Protein AF-A0A8S1S3B1-F1 (afdb_monomer_lite)

Secondary structure (DSSP, 8-state):
--HHHHHHHHHTT-GGG----------EEEETTEEE---TTTHHHHHTS---HHHHHHHHHHHHHHHHH---SEEEEESHHHHHHHHHHHHHHHTT-S-HHHHTTSPPS--EEEEE-GGG-SHHHHS---BHHHHHHHHH--BTTEEEGGG---GGGTTTS-SEEES-SHHHHHHTTSBGGG--

Structure (mmCIF, N/CA/C/O backbone):
data_AF-A0A8S1S3B1-F1
#
_entry.id   AF-A0A8S1S3B1-F1
#
loop_
_atom_site.group_PDB
_atom_site.id
_atom_site.type_symbol
_atom_site.label_atom_id
_atom_site.label_alt_id
_atom_site.label_comp_id
_atom_site.label_asym_id
_atom_site.label_entity_id
_atom_site.label_seq_id
_atom_site.pdbx_PDB_ins_code
_atom_si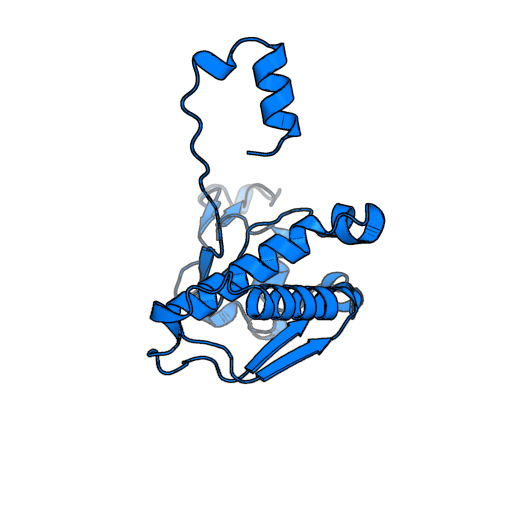te.Cartn_x
_atom_site.Cartn_y
_atom_site.Cartn_z
_atom_site.occupancy
_atom_site.B_iso_or_equiv
_atom_site.auth_seq_id
_atom_site.auth_comp_id
_atom_site.auth_asym_id
_atom_site.auth_atom_id
_atom_site.pdbx_PDB_model_num
ATOM 1 N N . MET A 1 1 ? -21.543 3.582 -0.805 1.00 68.69 1 MET A N 1
ATOM 2 C CA . MET A 1 1 ? -21.937 4.623 -1.771 1.00 68.69 1 MET A CA 1
ATOM 3 C C . MET A 1 1 ? -21.704 5.972 -1.117 1.00 68.69 1 MET A C 1
ATOM 5 O O . MET A 1 1 ? -22.119 6.144 0.022 1.00 68.69 1 MET A O 1
ATOM 9 N N . ASN A 1 2 ? -21.001 6.886 -1.788 1.00 77.12 2 ASN A N 1
ATOM 10 C CA . ASN A 1 2 ? -20.798 8.248 -1.288 1.00 77.12 2 ASN A CA 1
ATOM 11 C C . ASN A 1 2 ? -22.153 8.987 -1.250 1.00 77.12 2 ASN A C 1
ATOM 13 O O . ASN A 1 2 ? -22.957 8.810 -2.166 1.00 77.12 2 ASN A O 1
ATOM 17 N N . ILE A 1 3 ? -22.398 9.798 -0.216 1.00 84.81 3 ILE A N 1
ATOM 18 C CA . ILE A 1 3 ? -23.607 10.630 -0.063 1.00 84.81 3 ILE A CA 1
ATOM 19 C C . ILE A 1 3 ? -23.844 11.468 -1.324 1.00 84.81 3 ILE A C 1
ATOM 21 O O . ILE A 1 3 ? -24.953 11.498 -1.839 1.00 84.81 3 ILE A O 1
ATOM 25 N N . VAL A 1 4 ? -22.777 12.017 -1.911 1.00 88.62 4 VAL A N 1
ATOM 26 C CA . VAL A 1 4 ? -22.852 12.799 -3.154 1.00 88.62 4 VAL A CA 1
ATOM 27 C C . VAL A 1 4 ? -23.433 11.984 -4.315 1.00 88.62 4 VAL A C 1
ATOM 29 O O . VAL A 1 4 ? -24.237 12.493 -5.091 1.00 88.62 4 VAL A O 1
ATOM 32 N N . CYS A 1 5 ? -23.057 10.707 -4.437 1.00 88.56 5 CYS A N 1
ATOM 33 C CA . CYS A 1 5 ? -23.605 9.827 -5.472 1.00 88.56 5 CYS A CA 1
ATOM 34 C C . CYS A 1 5 ? -25.080 9.516 -5.217 1.00 88.56 5 CYS A C 1
ATOM 36 O O . CYS A 1 5 ? -25.857 9.465 -6.165 1.00 88.56 5 CYS A O 1
ATOM 38 N N . LYS A 1 6 ? -25.463 9.326 -3.948 1.00 90.00 6 LYS A N 1
ATOM 39 C CA . LYS A 1 6 ? -26.857 9.090 -3.569 1.00 90.00 6 LYS A CA 1
ATOM 40 C C . LYS A 1 6 ? -27.729 10.281 -3.961 1.00 90.00 6 LYS A C 1
ATOM 42 O O . LYS A 1 6 ? -28.696 10.099 -4.691 1.00 90.00 6 LYS A O 1
ATOM 47 N N . ASP A 1 7 ? -27.319 11.482 -3.563 1.00 93.06 7 ASP A N 1
ATOM 48 C CA . ASP A 1 7 ? -28.038 12.725 -3.851 1.00 93.06 7 ASP A CA 1
ATOM 49 C C . ASP A 1 7 ? -28.188 12.959 -5.360 1.00 93.06 7 ASP A C 1
ATOM 51 O O . ASP A 1 7 ? -29.203 13.475 -5.822 1.00 93.06 7 ASP A O 1
ATOM 55 N N . TYR A 1 8 ? -27.177 12.585 -6.150 1.00 94.62 8 TYR A N 1
ATOM 56 C CA . TYR A 1 8 ? -27.237 12.698 -7.605 1.00 94.62 8 TYR A CA 1
ATOM 57 C C . TYR A 1 8 ? -28.245 11.715 -8.221 1.00 94.62 8 TYR A C 1
ATOM 59 O O . TYR A 1 8 ? -29.064 12.112 -9.043 1.00 94.62 8 TYR A O 1
ATOM 67 N N . LEU A 1 9 ? -28.241 10.451 -7.786 1.00 94.06 9 LEU A N 1
ATOM 68 C CA . LEU A 1 9 ? -29.188 9.437 -8.267 1.00 94.06 9 LEU A CA 1
ATOM 69 C C . LEU A 1 9 ? -30.638 9.741 -7.864 1.00 94.06 9 LEU A C 1
ATOM 71 O O . LEU A 1 9 ? -31.561 9.414 -8.610 1.00 94.06 9 LEU A O 1
ATOM 75 N N . GLU A 1 10 ? -30.843 10.370 -6.703 1.00 94.31 10 GLU A N 1
ATOM 76 C CA . GLU A 1 10 ? -32.157 10.873 -6.282 1.00 94.31 10 GLU A CA 1
ATOM 77 C C . GLU A 1 10 ? -32.641 12.005 -7.192 1.00 94.31 10 GLU A C 1
ATOM 79 O O . GLU A 1 10 ? -33.794 11.988 -7.620 1.00 94.31 10 GLU A O 1
ATOM 84 N N . LYS A 1 11 ? -31.763 12.958 -7.541 1.00 95.38 11 LYS A N 1
ATOM 85 C CA . LYS A 1 11 ? -32.094 14.070 -8.453 1.00 95.38 11 LYS A CA 1
ATOM 86 C C . LYS A 1 11 ? -32.476 13.601 -9.854 1.00 95.38 11 LYS A C 1
ATOM 88 O O . LYS A 1 11 ? -33.380 14.176 -10.448 1.00 95.38 11 LYS A O 1
ATOM 93 N N . GLU A 1 12 ? -31.823 12.555 -10.350 1.00 95.56 12 GLU A N 1
ATOM 94 C CA . GLU A 1 12 ? -32.139 11.938 -11.645 1.00 95.56 12 GLU A CA 1
ATOM 95 C C . GLU A 1 12 ? -33.341 10.973 -11.575 1.00 95.56 12 GLU A C 1
ATOM 97 O O . GLU A 1 12 ? -33.690 10.351 -12.573 1.00 95.56 12 GLU A O 1
ATOM 102 N N . ALA A 1 13 ? -33.980 10.825 -10.405 1.00 94.12 13 ALA A N 1
ATOM 103 C CA . ALA A 1 13 ? -35.139 9.960 -10.158 1.00 94.12 13 ALA A CA 1
ATOM 104 C C . ALA A 1 13 ? -34.948 8.465 -10.500 1.00 94.12 13 ALA A C 1
ATOM 106 O O . ALA A 1 13 ? -35.918 7.716 -10.535 1.00 94.12 13 ALA A O 1
ATOM 107 N N . VAL A 1 14 ? -33.707 8.006 -10.687 1.00 95.69 14 VAL A N 1
ATOM 108 C CA . VAL A 1 14 ? -33.377 6.604 -11.010 1.00 95.69 14 VAL A CA 1
ATOM 109 C C . VAL A 1 14 ? -33.079 5.753 -9.777 1.00 95.69 14 VAL A C 1
ATOM 111 O O . VAL A 1 14 ? -32.957 4.537 -9.888 1.00 95.69 14 VAL A O 1
ATOM 114 N N . LEU A 1 15 ? -32.946 6.356 -8.587 1.00 90.75 15 LEU A N 1
ATOM 115 C CA . LEU A 1 15 ? -32.540 5.622 -7.382 1.00 90.75 15 LEU A CA 1
ATOM 116 C C . LEU A 1 15 ? -33.487 4.456 -7.041 1.00 90.75 15 LEU A C 1
ATOM 118 O O . LEU A 1 15 ? -33.019 3.412 -6.595 1.00 90.75 15 LEU A O 1
ATOM 122 N N . GLY A 1 16 ? -34.797 4.626 -7.255 1.00 91.12 16 GLY A N 1
ATOM 123 C CA . GLY A 1 16 ? -35.807 3.606 -6.945 1.00 91.12 16 GLY A CA 1
ATOM 124 C C . GLY A 1 16 ? -35.716 2.345 -7.809 1.00 91.12 16 GLY A C 1
ATOM 125 O O . GLY A 1 16 ? -36.152 1.282 -7.373 1.00 91.12 16 GLY A O 1
ATOM 126 N N . ASP A 1 17 ? -35.097 2.450 -8.987 1.00 93.31 17 ASP A N 1
ATOM 127 C CA . ASP A 1 17 ? -34.974 1.358 -9.957 1.00 93.31 17 ASP A CA 1
ATOM 128 C C . ASP A 1 17 ? -33.649 0.587 -9.819 1.00 93.31 17 ASP A C 1
ATOM 130 O O . ASP A 1 17 ? -33.404 -0.390 -10.531 1.00 93.31 17 ASP A O 1
ATOM 134 N N . LEU A 1 18 ? -32.767 1.018 -8.910 1.00 92.00 18 LEU A N 1
ATOM 135 C CA . LEU A 1 18 ? -31.420 0.476 -8.755 1.00 92.00 18 LEU A CA 1
ATOM 136 C C . LEU A 1 18 ? -31.289 -0.371 -7.486 1.00 92.00 18 LEU A C 1
ATOM 138 O O . LEU A 1 18 ? -31.551 0.079 -6.373 1.00 92.00 18 LEU A O 1
ATOM 142 N N . VAL A 1 19 ? -30.748 -1.583 -7.636 1.00 88.56 19 VAL A N 1
ATOM 143 C CA . VAL A 1 19 ? -30.245 -2.371 -6.503 1.00 88.56 19 VAL A CA 1
ATOM 144 C C . VAL A 1 19 ? -28.786 -1.999 -6.273 1.00 88.56 19 VAL A C 1
ATOM 146 O O . VAL A 1 19 ? -27.892 -2.440 -6.993 1.00 88.56 19 VAL A O 1
ATOM 149 N N . ILE A 1 20 ? -28.540 -1.161 -5.268 1.00 85.00 20 ILE A N 1
ATOM 150 C CA . ILE A 1 20 ? -27.195 -0.673 -4.957 1.00 85.00 20 ILE A CA 1
ATOM 151 C C . ILE A 1 20 ? -26.583 -1.532 -3.858 1.00 85.00 20 ILE A C 1
ATOM 153 O O . ILE A 1 20 ? -27.024 -1.520 -2.710 1.00 85.00 20 ILE A O 1
ATOM 157 N N . THR A 1 21 ? -25.509 -2.234 -4.202 1.00 85.38 21 THR A N 1
ATOM 158 C CA . THR A 1 21 ? -24.702 -3.007 -3.257 1.00 85.38 21 THR A CA 1
ATOM 159 C C . THR A 1 21 ? -23.334 -2.366 -3.084 1.00 85.38 21 THR A C 1
ATOM 161 O O . THR A 1 21 ? -22.658 -2.057 -4.066 1.00 85.38 21 THR A O 1
ATOM 164 N N . ASN A 1 22 ? -22.891 -2.200 -1.838 1.00 78.62 22 ASN A N 1
ATOM 165 C CA . ASN A 1 22 ? -21.526 -1.766 -1.561 1.00 78.62 22 ASN A CA 1
ATOM 166 C C . ASN A 1 22 ? -20.598 -2.976 -1.601 1.00 78.62 22 ASN A C 1
ATOM 168 O O . ASN A 1 22 ? -20.671 -3.844 -0.733 1.00 78.62 22 ASN A O 1
ATOM 172 N N . PHE A 1 23 ? -19.716 -3.014 -2.594 1.00 79.81 23 PHE A N 1
ATOM 173 C CA . PHE A 1 23 ? -18.605 -3.951 -2.608 1.00 79.81 23 PHE A CA 1
ATOM 174 C C . PHE A 1 23 ? -17.356 -3.238 -2.087 1.00 79.81 23 PHE A C 1
ATOM 176 O O . PHE A 1 2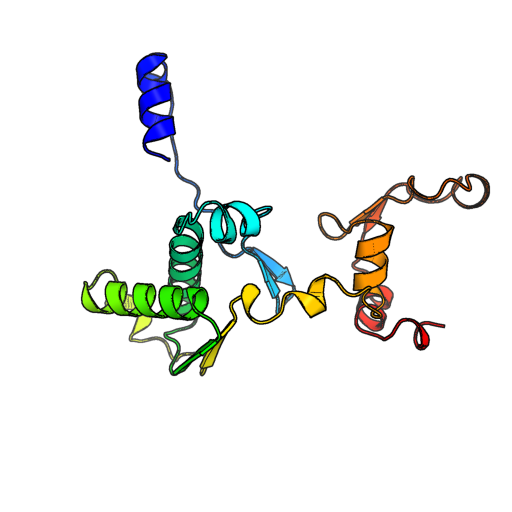3 ? -16.828 -2.337 -2.738 1.00 79.81 23 PHE A O 1
ATOM 183 N N . ASN A 1 24 ? -16.907 -3.614 -0.891 1.00 71.69 24 ASN A N 1
ATOM 184 C CA . ASN A 1 24 ? -15.717 -3.031 -0.281 1.00 71.69 24 ASN A CA 1
ATOM 185 C C . ASN A 1 24 ? -14.475 -3.756 -0.815 1.00 71.69 24 ASN A C 1
ATOM 187 O O . ASN A 1 24 ? -14.049 -4.748 -0.224 1.00 71.69 24 ASN A O 1
ATOM 191 N N . PHE A 1 25 ? -13.912 -3.269 -1.927 1.00 76.19 25 PHE A N 1
ATOM 192 C CA . PHE A 1 25 ? -12.565 -3.663 -2.349 1.00 76.19 25 PHE A CA 1
ATOM 193 C C . PHE A 1 25 ? -11.574 -3.247 -1.257 1.00 76.19 25 PHE A C 1
ATOM 195 O O . PHE A 1 25 ? -11.444 -2.065 -0.946 1.00 76.19 25 PHE A O 1
ATOM 202 N N . ASP A 1 26 ? -10.936 -4.239 -0.648 1.00 89.06 26 ASP A N 1
ATOM 203 C CA . ASP A 1 26 ? -9.921 -4.072 0.391 1.00 89.06 26 ASP A CA 1
ATOM 204 C C . ASP A 1 26 ? -8.573 -4.600 -0.125 1.00 89.06 26 ASP A C 1
ATOM 206 O O . ASP A 1 26 ? -8.389 -4.746 -1.331 1.00 89.06 26 ASP A O 1
ATOM 210 N N . LEU A 1 27 ? -7.634 -4.896 0.771 1.00 91.56 27 LEU A N 1
ATOM 211 C CA . LEU A 1 27 ? -6.325 -5.463 0.480 1.00 91.56 27 LEU A CA 1
ATOM 212 C C . LEU A 1 27 ? -6.411 -6.685 -0.447 1.00 91.56 27 LEU A C 1
ATOM 214 O O . LEU A 1 27 ? -6.923 -7.747 -0.090 1.00 91.56 27 LEU A O 1
ATOM 218 N N . ILE A 1 28 ? -5.840 -6.526 -1.636 1.00 90.56 28 ILE A N 1
ATOM 219 C CA . ILE A 1 28 ? -5.712 -7.543 -2.672 1.00 90.56 28 ILE A CA 1
ATOM 220 C C . ILE A 1 28 ? -4.327 -8.191 -2.543 1.00 90.56 28 ILE A C 1
ATOM 222 O O . ILE A 1 28 ? -3.320 -7.476 -2.569 1.00 90.56 28 ILE A O 1
ATOM 226 N N . PRO A 1 29 ? -4.227 -9.525 -2.431 1.00 89.69 29 PRO A N 1
ATOM 227 C CA . PRO A 1 29 ? -2.940 -10.206 -2.453 1.00 89.69 29 PRO A CA 1
ATOM 228 C C . PRO A 1 29 ? -2.363 -10.216 -3.873 1.00 89.69 29 PRO A C 1
ATOM 230 O O . PRO A 1 29 ? -2.883 -10.895 -4.757 1.00 89.69 29 PRO A O 1
ATOM 233 N N . ILE A 1 30 ? -1.277 -9.468 -4.087 1.00 85.94 30 ILE A N 1
ATOM 234 C CA . ILE A 1 30 ? -0.537 -9.453 -5.364 1.00 85.94 30 ILE A CA 1
ATOM 235 C C . ILE A 1 30 ? 0.595 -10.483 -5.348 1.00 85.94 30 ILE A C 1
ATOM 237 O O . ILE A 1 30 ? 0.893 -11.103 -6.369 1.00 85.94 30 ILE A O 1
ATOM 241 N N . ALA A 1 31 ? 1.210 -10.689 -4.184 1.00 84.94 31 ALA A N 1
ATOM 242 C CA . ALA A 1 31 ? 2.203 -11.730 -3.948 1.00 84.94 31 ALA A CA 1
ATOM 243 C C . ALA A 1 31 ? 2.006 -12.337 -2.551 1.00 84.94 31 ALA A C 1
ATOM 245 O O . ALA A 1 31 ? 1.163 -11.882 -1.779 1.00 84.94 31 ALA A O 1
ATOM 246 N N . ASN A 1 32 ? 2.795 -13.358 -2.213 1.00 86.00 32 ASN A N 1
ATOM 247 C CA . ASN A 1 32 ? 2.710 -14.041 -0.914 1.00 86.00 32 ASN A CA 1
ATOM 248 C C . ASN A 1 32 ? 2.973 -13.104 0.279 1.00 86.00 32 ASN A C 1
ATOM 250 O O . ASN A 1 32 ? 2.484 -13.347 1.377 1.00 86.00 32 ASN A O 1
ATOM 254 N N . ASP A 1 33 ? 3.756 -12.055 0.054 1.00 88.44 33 ASP A N 1
ATOM 255 C CA . ASP A 1 33 ? 4.236 -11.077 1.026 1.00 88.44 33 ASP A CA 1
ATOM 256 C C . ASP A 1 33 ? 3.819 -9.637 0.676 1.00 88.44 33 ASP A C 1
ATOM 258 O O . ASP A 1 33 ? 4.286 -8.688 1.305 1.00 88.44 33 ASP A O 1
ATOM 262 N N . LEU A 1 34 ? 2.923 -9.461 -0.305 1.00 89.88 34 LEU A N 1
ATOM 263 C CA . LEU A 1 34 ? 2.489 -8.149 -0.780 1.00 89.88 34 LEU A CA 1
ATOM 264 C C . LEU A 1 34 ? 0.968 -8.065 -0.897 1.00 89.88 34 LEU A C 1
ATOM 266 O O . LEU A 1 34 ? 0.345 -8.726 -1.733 1.00 89.88 34 LEU A O 1
ATOM 270 N N . LEU A 1 35 ? 0.397 -7.171 -0.095 1.00 92.25 35 LEU A N 1
ATOM 271 C CA . LEU A 1 35 ? -1.003 -6.772 -0.148 1.00 92.25 35 LEU A CA 1
ATOM 272 C C . LEU A 1 35 ? -1.113 -5.356 -0.711 1.00 92.25 35 LEU A C 1
ATOM 274 O O . LEU A 1 35 ? -0.306 -4.486 -0.380 1.00 92.25 35 LEU A O 1
ATOM 278 N N . TYR A 1 36 ? -2.128 -5.114 -1.533 1.00 90.44 36 TYR A N 1
ATOM 279 C CA . TYR A 1 36 ? -2.310 -3.843 -2.220 1.00 90.44 36 TYR A CA 1
ATOM 280 C C . TYR A 1 36 ? -3.751 -3.356 -2.158 1.00 90.44 36 TYR A C 1
ATOM 282 O O . TYR A 1 36 ? -4.680 -4.120 -2.383 1.00 90.44 36 TYR A O 1
ATOM 290 N N . LEU A 1 37 ? -3.935 -2.067 -1.876 1.00 91.44 37 LEU A N 1
ATOM 291 C CA . LEU A 1 37 ? -5.256 -1.449 -1.742 1.00 91.44 37 LEU A CA 1
ATOM 292 C C . LEU A 1 37 ? -5.768 -0.824 -3.057 1.00 91.44 37 LEU A C 1
ATOM 294 O O . LEU A 1 37 ? -6.879 -0.313 -3.090 1.00 91.44 37 LEU A O 1
ATOM 298 N N . GLU A 1 38 ? -4.959 -0.813 -4.127 1.00 87.00 38 GLU A N 1
ATOM 299 C CA . GLU A 1 38 ? -5.334 -0.272 -5.453 1.00 87.00 38 GLU A CA 1
ATOM 300 C C . GLU A 1 38 ? -5.856 1.181 -5.425 1.00 87.00 38 GLU A C 1
ATOM 302 O O . GLU A 1 38 ? -6.656 1.610 -6.254 1.00 87.00 38 GLU A O 1
ATOM 307 N N . MET A 1 39 ? -5.376 1.999 -4.482 1.00 87.25 39 MET A N 1
ATOM 308 C CA . MET A 1 39 ? -5.756 3.414 -4.375 1.00 87.25 39 MET A CA 1
ATOM 309 C C . MET A 1 39 ? -4.857 4.301 -5.237 1.00 87.25 39 MET A C 1
ATOM 311 O O . MET A 1 39 ? -4.070 5.112 -4.741 1.00 87.25 39 MET A O 1
ATOM 315 N N . ASN A 1 40 ? -4.975 4.133 -6.552 1.00 83.75 40 ASN A N 1
ATOM 316 C CA . ASN A 1 40 ? -4.250 4.940 -7.528 1.00 83.75 40 ASN A CA 1
ATOM 317 C C . ASN A 1 40 ? -4.572 6.437 -7.361 1.00 83.75 40 ASN A C 1
ATOM 319 O O . ASN A 1 40 ? -5.702 6.823 -7.068 1.00 83.75 40 ASN A O 1
ATOM 323 N N . ASN A 1 41 ? -3.569 7.296 -7.565 1.00 86.50 41 ASN A N 1
ATOM 324 C CA . ASN A 1 41 ? -3.675 8.761 -7.473 1.00 86.50 41 ASN A CA 1
ATOM 325 C C . ASN A 1 41 ? -4.028 9.334 -6.089 1.00 86.50 41 ASN A C 1
ATOM 327 O O . ASN A 1 41 ? -4.396 10.503 -5.997 1.00 86.50 41 ASN A O 1
ATOM 331 N N . CYS A 1 42 ? -3.866 8.577 -5.004 1.00 90.69 42 CYS A N 1
ATOM 332 C CA . CYS A 1 42 ? -4.229 9.038 -3.663 1.00 90.69 42 CYS A CA 1
ATOM 333 C C . CYS A 1 42 ? -3.314 10.119 -3.063 1.00 90.69 42 CYS A C 1
ATOM 335 O O . CYS A 1 42 ? -3.732 10.861 -2.174 1.00 90.69 42 CYS A O 1
ATOM 337 N N . LEU A 1 43 ? -2.078 10.248 -3.557 1.00 92.12 43 LEU A N 1
ATOM 338 C CA . LEU A 1 43 ? -1.100 11.189 -3.004 1.00 92.12 43 LEU A CA 1
ATOM 339 C C . LEU A 1 43 ? -1.532 12.648 -3.209 1.00 92.12 43 LEU A C 1
ATOM 341 O O . LEU A 1 43 ? -1.371 13.469 -2.311 1.00 92.12 43 LEU A O 1
ATOM 345 N N . ARG A 1 44 ? -2.103 12.991 -4.372 1.00 93.25 44 ARG A N 1
ATOM 346 C CA . ARG A 1 44 ? -2.523 14.371 -4.665 1.00 93.25 44 ARG A CA 1
ATOM 347 C C . ARG A 1 44 ? -3.695 14.818 -3.773 1.00 93.25 44 ARG A C 1
ATOM 349 O O . ARG A 1 44 ? -3.541 15.853 -3.123 1.00 93.25 44 ARG A O 1
ATOM 356 N N . PRO A 1 45 ? -4.820 14.082 -3.685 1.00 93.69 45 PRO A N 1
ATOM 357 C CA . PRO A 1 45 ? -5.896 14.400 -2.747 1.00 93.69 45 PRO A CA 1
ATOM 358 C C . PRO A 1 45 ? -5.414 14.472 -1.296 1.00 93.69 45 PRO A C 1
ATOM 360 O O . PRO A 1 45 ? -5.744 15.423 -0.598 1.00 93.69 45 PRO A O 1
ATOM 363 N N . LEU A 1 46 ? -4.555 13.545 -0.863 1.00 94.75 46 LEU A N 1
ATOM 364 C CA . LEU A 1 46 ? -4.061 13.522 0.514 1.00 94.75 46 LEU A CA 1
ATOM 365 C C . LEU A 1 46 ? -3.145 14.715 0.840 1.00 94.75 46 LEU A C 1
ATOM 367 O O . LEU A 1 46 ? -3.371 15.427 1.816 1.00 94.75 46 LEU A O 1
ATOM 371 N N . TYR A 1 47 ? -2.101 14.942 0.038 1.00 94.00 47 TYR A N 1
ATOM 372 C CA . TYR A 1 47 ? -1.055 15.920 0.360 1.00 94.00 47 TYR A CA 1
ATOM 373 C C . TYR A 1 47 ? -1.368 17.345 -0.093 1.00 94.00 47 TYR A C 1
ATOM 375 O O . TYR A 1 47 ? -0.860 18.288 0.512 1.00 94.00 47 TYR A O 1
ATOM 383 N N . ILE A 1 48 ? -2.162 17.507 -1.155 1.00 94.19 48 ILE A N 1
ATOM 384 C CA . ILE A 1 48 ? -2.523 18.819 -1.711 1.00 94.19 48 ILE A CA 1
ATOM 385 C C . ILE A 1 48 ? -3.969 19.160 -1.350 1.00 94.19 48 ILE A C 1
ATOM 387 O O . ILE A 1 48 ? -4.228 20.258 -0.868 1.00 94.19 48 ILE A O 1
ATOM 391 N N . GLY A 1 49 ? -4.895 18.220 -1.556 1.00 92.62 49 GLY A N 1
ATOM 392 C CA . GLY A 1 49 ? -6.320 18.407 -1.258 1.00 92.62 49 GLY A CA 1
ATOM 393 C C . GLY A 1 49 ? -6.675 18.323 0.230 1.00 92.62 49 GLY A C 1
ATOM 394 O O . GLY A 1 49 ? -7.758 18.749 0.611 1.00 92.62 49 GLY A O 1
ATOM 395 N N . GLN A 1 50 ? -5.766 17.807 1.069 1.00 89.81 50 GLN A N 1
ATOM 396 C CA . GLN A 1 50 ? -6.000 17.528 2.493 1.00 89.81 50 GLN A CA 1
ATOM 397 C C . GLN A 1 50 ? -7.184 16.579 2.743 1.00 89.81 50 GLN A C 1
ATOM 399 O O . GLN A 1 50 ? -7.812 16.598 3.801 1.00 89.81 50 GLN A O 1
ATOM 404 N N . GLU A 1 51 ? -7.474 15.714 1.773 1.00 91.38 51 GLU A N 1
ATOM 405 C CA . GLU A 1 51 ? -8.529 14.714 1.875 1.00 91.38 51 GLU A CA 1
ATOM 406 C C . GLU A 1 51 ? -8.041 13.517 2.701 1.00 91.38 51 GLU A C 1
ATOM 408 O O . GLU A 1 51 ? -7.200 12.727 2.269 1.00 91.38 51 GLU A O 1
ATOM 413 N N . MET A 1 52 ? -8.583 13.371 3.911 1.00 90.25 52 MET A N 1
ATOM 414 C CA . MET A 1 52 ? -8.155 12.344 4.872 1.00 90.25 52 MET A CA 1
ATOM 415 C C . MET A 1 52 ? -8.866 10.997 4.698 1.00 90.25 52 MET A C 1
ATOM 417 O O . MET A 1 52 ? -8.549 10.048 5.415 1.00 90.25 52 MET A O 1
ATOM 421 N N . THR A 1 53 ? -9.820 10.885 3.767 1.00 89.75 53 THR A N 1
ATOM 422 C CA . THR A 1 53 ? -10.638 9.676 3.569 1.00 89.75 53 THR A CA 1
ATOM 423 C C . THR A 1 53 ? -9.781 8.432 3.349 1.00 89.75 53 THR A C 1
ATOM 425 O O . THR A 1 53 ? -10.085 7.379 3.900 1.00 89.75 53 THR A O 1
ATOM 428 N N . ILE A 1 54 ? -8.651 8.554 2.643 1.00 91.75 54 ILE A N 1
ATOM 429 C CA . ILE A 1 54 ? -7.745 7.416 2.455 1.00 91.75 54 ILE A CA 1
ATOM 430 C C . ILE A 1 54 ? -7.163 6.884 3.768 1.00 91.75 54 ILE A C 1
ATOM 432 O O . ILE A 1 54 ? -6.982 5.679 3.916 1.00 91.75 54 ILE A O 1
ATOM 436 N N . LEU A 1 55 ? -6.900 7.746 4.749 1.00 94.62 55 LEU A N 1
ATOM 437 C CA . LEU A 1 55 ? -6.351 7.314 6.035 1.00 94.62 55 LEU A CA 1
ATOM 438 C C . LEU A 1 55 ? -7.366 6.468 6.807 1.00 94.62 55 LEU A C 1
ATOM 440 O O . LEU A 1 55 ? -6.981 5.512 7.477 1.00 94.62 55 LEU A O 1
ATOM 444 N N . GLN A 1 56 ? -8.658 6.781 6.664 1.00 92.00 56 GLN A N 1
ATOM 445 C CA . GLN A 1 56 ? -9.740 5.963 7.209 1.00 92.00 56 GLN A CA 1
ATOM 446 C C . GLN A 1 56 ? -9.804 4.601 6.511 1.00 92.00 56 GLN A C 1
ATOM 448 O O . GLN A 1 56 ? -9.836 3.581 7.195 1.00 92.00 56 GLN A O 1
ATOM 453 N N . THR A 1 57 ? -9.729 4.568 5.175 1.00 92.00 57 THR A N 1
ATOM 454 C CA . THR A 1 57 ? -9.706 3.311 4.406 1.00 92.00 57 THR A CA 1
ATOM 455 C C . THR A 1 57 ? -8.520 2.427 4.800 1.00 92.00 57 THR A C 1
ATOM 457 O O . THR A 1 57 ? -8.685 1.228 5.020 1.00 92.00 57 THR A O 1
ATOM 460 N N . VAL A 1 58 ? -7.328 3.010 4.963 1.00 95.00 58 VAL A N 1
ATOM 461 C CA . VAL A 1 58 ? -6.126 2.288 5.413 1.00 95.00 58 VAL A CA 1
ATOM 462 C C . VAL A 1 58 ? -6.311 1.734 6.829 1.00 95.00 58 VAL A C 1
ATOM 464 O O . VAL A 1 58 ? -6.005 0.567 7.068 1.00 95.00 58 VAL A O 1
ATOM 467 N N . ALA A 1 59 ? -6.848 2.527 7.761 1.00 94.44 59 ALA A N 1
ATOM 468 C CA . ALA A 1 59 ? -7.133 2.065 9.119 1.00 94.44 59 ALA A CA 1
ATOM 469 C C . ALA A 1 59 ? -8.147 0.904 9.134 1.00 94.44 59 ALA A C 1
ATOM 471 O O . ALA A 1 59 ? -7.954 -0.079 9.842 1.00 94.44 59 ALA A O 1
ATOM 472 N N . GLU A 1 60 ? -9.196 0.968 8.315 1.00 91.25 60 GLU A N 1
ATOM 473 C CA . GLU A 1 60 ? -10.182 -0.115 8.173 1.00 91.25 60 GLU A CA 1
ATOM 474 C C . GLU A 1 60 ? -9.582 -1.393 7.591 1.00 91.25 60 GLU A C 1
ATOM 476 O O . GLU A 1 60 ? -9.901 -2.492 8.047 1.00 91.25 60 GLU A O 1
ATOM 481 N N . SER A 1 61 ? -8.677 -1.247 6.625 1.00 93.69 61 SER A N 1
ATOM 482 C CA . SER A 1 61 ? -7.955 -2.366 6.017 1.00 93.69 61 SER A CA 1
ATOM 483 C C . SER A 1 61 ? -7.062 -3.069 7.047 1.00 93.69 61 SER A C 1
ATOM 485 O O . SER A 1 61 ? -7.063 -4.296 7.160 1.00 93.69 61 SER A O 1
ATOM 487 N N . ILE A 1 62 ? -6.345 -2.291 7.871 1.00 93.69 62 ILE A N 1
ATOM 488 C CA . ILE A 1 62 ? -5.540 -2.813 8.987 1.00 93.69 62 ILE A CA 1
ATOM 489 C C . ILE A 1 62 ? -6.433 -3.531 10.002 1.00 93.69 62 ILE A C 1
ATOM 491 O O . ILE A 1 62 ? -6.122 -4.645 10.414 1.00 93.69 62 ILE A O 1
ATOM 495 N N . GLN A 1 63 ? -7.567 -2.938 10.374 1.00 89.50 63 GLN A N 1
ATOM 496 C CA . GLN A 1 63 ? -8.504 -3.558 11.309 1.00 89.50 63 GLN A CA 1
ATOM 497 C C . GLN A 1 63 ? -8.994 -4.916 10.786 1.00 89.50 63 GLN A C 1
ATOM 499 O O . GLN A 1 63 ? -9.007 -5.894 11.530 1.00 89.50 63 GLN A O 1
ATOM 504 N N . LYS A 1 64 ? -9.340 -5.021 9.499 1.00 89.25 64 LYS A N 1
ATOM 505 C CA . LYS A 1 64 ? -9.744 -6.297 8.886 1.00 89.25 64 LYS A CA 1
ATOM 506 C C . LYS A 1 64 ? -8.614 -7.323 8.869 1.00 89.25 64 LYS A C 1
ATOM 508 O O . LYS A 1 64 ? -8.864 -8.494 9.150 1.00 89.25 64 LYS A O 1
ATOM 513 N N . MET A 1 65 ? -7.377 -6.896 8.618 1.00 89.88 65 MET A N 1
ATOM 514 C CA . MET A 1 65 ? -6.201 -7.760 8.765 1.00 89.88 65 MET A CA 1
ATOM 515 C C . MET A 1 65 ? -6.089 -8.324 10.185 1.00 89.88 65 MET A C 1
ATOM 517 O O . MET A 1 65 ? -5.857 -9.522 10.355 1.00 89.88 65 MET A O 1
ATOM 521 N N . GLU A 1 66 ? -6.319 -7.502 11.209 1.00 88.44 66 GLU A N 1
ATOM 522 C CA . GLU A 1 66 ? -6.331 -7.948 12.606 1.00 88.44 66 GLU A CA 1
ATOM 523 C C . GLU A 1 66 ? -7.480 -8.910 12.921 1.00 88.44 66 GLU A C 1
ATOM 525 O O . GLU A 1 66 ? -7.281 -9.860 13.679 1.00 88.44 66 GLU A O 1
ATOM 530 N N . LEU A 1 67 ? -8.662 -8.736 12.313 1.00 85.88 67 LEU A N 1
ATOM 531 C CA . LEU A 1 67 ? -9.773 -9.687 12.466 1.00 85.88 67 LEU A CA 1
ATOM 532 C C . LEU A 1 67 ? -9.382 -11.096 11.987 1.00 85.88 67 LEU A C 1
ATOM 534 O O . LEU A 1 67 ? -9.740 -12.110 12.598 1.00 85.88 67 LEU A O 1
ATOM 538 N N . VAL A 1 68 ? -8.634 -11.175 10.884 1.00 86.88 68 VAL A N 1
ATOM 539 C CA . VAL A 1 68 ? -8.220 -12.444 10.273 1.00 86.88 68 VAL A CA 1
ATOM 540 C C . VAL A 1 68 ? -7.030 -13.057 11.013 1.00 86.88 68 VAL A C 1
ATOM 542 O O . VAL A 1 68 ? -7.064 -14.247 11.341 1.00 86.88 68 VAL A O 1
ATOM 545 N N . HIS A 1 69 ? -6.002 -12.257 11.303 1.00 87.12 69 HIS A N 1
ATOM 546 C CA . HIS A 1 69 ? -4.689 -12.718 11.774 1.00 87.12 69 HIS A CA 1
ATOM 547 C C . HIS A 1 69 ? -4.432 -12.518 13.278 1.00 87.12 69 HIS A C 1
ATOM 549 O O . HIS A 1 69 ? -3.375 -12.922 13.769 1.00 87.12 69 HIS A O 1
ATOM 555 N N . GLY A 1 70 ? -5.394 -11.950 14.006 1.00 87.62 70 GLY A N 1
ATOM 556 C CA . GLY A 1 70 ? -5.257 -11.542 15.403 1.00 87.62 70 GLY A CA 1
ATOM 557 C C . GLY A 1 70 ? -4.699 -10.120 15.542 1.00 87.62 70 GLY A C 1
ATOM 558 O O . GLY A 1 70 ? -4.087 -9.581 14.620 1.00 87.62 70 GLY A O 1
ATOM 559 N N . LYS A 1 71 ? -4.922 -9.499 16.708 1.00 86.88 71 LYS A N 1
ATOM 560 C CA . LYS A 1 71 ? -4.523 -8.104 16.986 1.00 86.88 71 LYS A CA 1
ATOM 561 C C . LYS A 1 71 ? -3.006 -7.928 16.954 1.00 86.88 71 LYS A C 1
ATOM 563 O O . LYS A 1 71 ? -2.282 -8.750 17.517 1.00 86.88 71 LYS A O 1
ATOM 568 N N . VAL A 1 72 ? -2.527 -6.834 16.367 1.00 90.44 72 VAL A N 1
ATOM 569 C CA . VAL A 1 72 ? -1.107 -6.472 16.434 1.00 90.44 72 VAL A CA 1
ATOM 570 C C . VAL A 1 72 ? -0.736 -6.111 17.876 1.00 90.44 72 VAL A C 1
ATOM 572 O O . VAL A 1 72 ? -1.510 -5.468 18.588 1.00 90.44 72 VAL A O 1
ATOM 575 N N . GLN A 1 7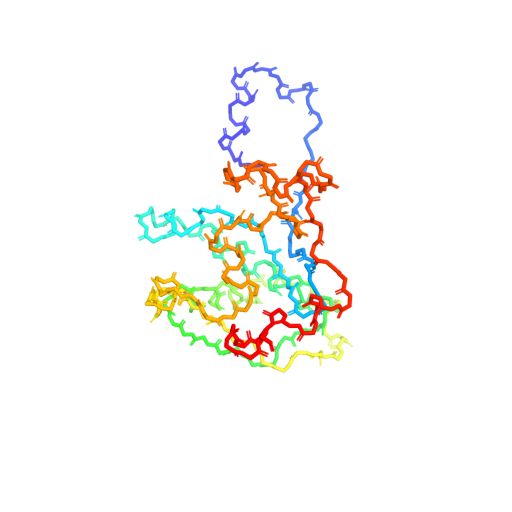3 ? 0.444 -6.540 18.326 1.00 89.69 73 GLN A N 1
ATOM 576 C CA . GLN A 1 73 ? 0.907 -6.304 19.698 1.00 89.69 73 GLN A CA 1
ATOM 577 C C . GLN A 1 73 ? 1.554 -4.921 19.848 1.00 89.69 73 GLN A C 1
ATOM 579 O O . GLN A 1 73 ? 1.350 -4.242 20.854 1.00 89.69 73 GLN A O 1
ATOM 584 N N . GLU A 1 74 ? 2.290 -4.480 18.828 1.00 93.38 74 GLU A N 1
ATOM 585 C CA . GLU A 1 74 ? 3.040 -3.228 18.830 1.00 93.38 74 GLU A CA 1
ATOM 586 C C . GLU A 1 74 ? 2.806 -2.412 17.551 1.00 93.38 74 GLU A C 1
ATOM 588 O O . GLU A 1 74 ? 2.936 -2.914 16.436 1.00 93.38 74 GLU A O 1
ATOM 593 N N . TYR A 1 75 ? 2.523 -1.116 17.703 1.00 95.31 75 TYR A N 1
ATOM 594 C CA . TYR A 1 75 ? 2.379 -0.191 16.578 1.00 95.31 75 TYR A CA 1
ATOM 595 C C . TYR A 1 75 ? 3.522 0.817 16.573 1.00 95.31 75 TYR A C 1
ATOM 597 O O . TYR A 1 75 ? 3.676 1.604 17.509 1.00 95.31 75 TYR A O 1
ATOM 605 N N . LEU A 1 76 ? 4.270 0.842 15.477 1.00 97.75 76 LEU A N 1
ATOM 606 C CA . LEU A 1 76 ? 5.313 1.818 15.200 1.00 97.75 76 LEU A CA 1
ATOM 607 C C . LEU A 1 76 ? 4.881 2.671 14.010 1.00 97.75 76 LEU A C 1
ATOM 609 O O . LEU A 1 76 ? 4.290 2.178 13.051 1.00 97.75 76 LEU A O 1
ATOM 613 N N . CYS A 1 77 ? 5.171 3.968 14.044 1.00 97.94 77 CYS A N 1
ATOM 614 C CA . CYS A 1 77 ? 4.856 4.835 12.916 1.00 97.94 77 CYS A CA 1
ATOM 615 C C . CYS A 1 77 ? 5.887 5.940 12.716 1.00 97.94 77 CYS A C 1
ATOM 617 O O . CYS A 1 77 ? 6.532 6.405 13.659 1.00 97.94 77 CYS A O 1
ATOM 619 N N . LYS A 1 78 ? 6.028 6.378 11.462 1.00 98.31 78 LYS A N 1
ATOM 620 C CA . LYS A 1 78 ? 6.846 7.536 11.101 1.00 98.31 78 LYS A CA 1
ATOM 621 C C . LYS A 1 78 ? 6.111 8.422 10.104 1.00 98.31 78 LYS A C 1
ATOM 623 O O . LYS A 1 78 ? 5.723 7.959 9.031 1.00 98.31 78 LYS A O 1
ATOM 628 N N . GLY A 1 79 ? 5.934 9.689 10.478 1.00 97.88 79 GLY A N 1
ATOM 629 C CA . GLY A 1 79 ? 5.215 10.705 9.707 1.00 97.88 79 GLY A CA 1
ATOM 630 C C . GLY A 1 79 ? 3.883 11.117 10.332 1.00 97.88 79 GLY A C 1
ATOM 631 O O . GLY A 1 79 ? 3.391 10.491 11.269 1.00 97.88 79 GLY A O 1
ATOM 632 N N . ASN A 1 80 ? 3.316 12.216 9.835 1.00 96.19 80 ASN A N 1
ATOM 633 C CA . ASN A 1 80 ? 2.103 12.785 10.418 1.00 96.19 80 ASN A CA 1
ATOM 634 C C . ASN A 1 80 ? 0.890 11.925 10.063 1.00 96.19 80 ASN A C 1
ATOM 636 O O . ASN A 1 80 ? 0.106 11.586 10.945 1.00 96.19 80 ASN A O 1
ATOM 640 N N . TYR A 1 81 ? 0.757 11.519 8.796 1.00 96.69 81 TYR A N 1
ATOM 641 C CA . TYR A 1 81 ? -0.403 10.743 8.357 1.00 96.69 81 TYR A CA 1
ATOM 642 C C . TYR A 1 81 ? -0.392 9.307 8.869 1.00 96.69 81 TYR A C 1
ATOM 644 O O . TYR A 1 81 ? -1.448 8.767 9.183 1.00 96.69 81 TYR A O 1
ATOM 652 N N . SER A 1 82 ? 0.784 8.705 9.041 1.00 97.38 82 SER A N 1
ATOM 653 C CA . SER A 1 82 ? 0.888 7.398 9.692 1.00 97.38 82 SER A CA 1
ATOM 654 C C . SER A 1 82 ? 0.472 7.465 11.162 1.00 97.38 82 SER A C 1
ATOM 656 O O . SER A 1 82 ? -0.248 6.583 11.622 1.00 97.38 82 SER A O 1
ATOM 658 N N . LYS A 1 83 ? 0.825 8.540 11.882 1.00 97.38 83 LYS A N 1
ATOM 659 C CA . LYS A 1 83 ? 0.317 8.777 13.239 1.00 97.38 83 LYS A CA 1
ATOM 660 C C . LYS A 1 83 ? -1.211 8.906 13.257 1.00 97.38 83 LYS A C 1
ATOM 662 O O . LYS A 1 83 ? -1.847 8.249 14.074 1.00 97.38 83 LYS A O 1
ATOM 667 N N . TYR A 1 84 ? -1.797 9.663 12.323 1.00 96.81 84 TYR A N 1
ATOM 668 C CA . TYR A 1 84 ? -3.257 9.766 12.193 1.00 96.81 84 TYR A CA 1
ATOM 669 C C . TYR A 1 84 ? -3.931 8.401 11.993 1.00 96.81 84 TYR A C 1
ATOM 671 O O . TYR A 1 84 ? -4.935 8.130 12.641 1.00 96.81 84 TYR A O 1
ATOM 679 N N . VAL A 1 85 ? -3.373 7.520 11.154 1.00 97.38 85 VAL A N 1
ATOM 680 C CA . VAL A 1 85 ? -3.894 6.150 10.973 1.00 97.38 85 VAL A CA 1
ATOM 681 C C . VAL A 1 85 ? -3.913 5.380 12.298 1.00 97.38 85 VAL A C 1
ATOM 683 O O . VAL A 1 85 ? -4.920 4.758 12.635 1.00 97.38 85 VAL A O 1
ATOM 686 N N . ILE A 1 86 ? -2.834 5.453 13.084 1.00 96.44 86 ILE A N 1
ATOM 687 C CA . ILE A 1 86 ? -2.769 4.807 14.404 1.00 96.44 86 ILE A CA 1
ATOM 688 C C . ILE A 1 86 ? -3.789 5.409 15.380 1.00 96.44 86 ILE A C 1
ATOM 690 O O . ILE A 1 86 ? -4.404 4.675 16.156 1.00 96.44 86 ILE A O 1
ATOM 694 N N . ASP A 1 87 ? -3.991 6.724 15.350 1.00 95.62 87 ASP A N 1
ATOM 695 C CA . ASP A 1 87 ? -4.963 7.397 16.213 1.00 95.62 87 ASP A CA 1
ATOM 696 C C . ASP A 1 87 ? -6.408 6.990 15.858 1.00 95.62 87 ASP A C 1
ATOM 698 O O . ASP A 1 87 ? -7.195 6.718 16.766 1.00 95.62 87 ASP A O 1
ATOM 702 N N . ILE A 1 88 ? -6.730 6.818 14.567 1.00 94.81 88 ILE A N 1
ATOM 703 C CA . ILE A 1 88 ? -8.024 6.272 14.111 1.00 94.81 88 ILE A CA 1
ATOM 704 C C . ILE A 1 88 ? -8.237 4.853 14.659 1.00 94.81 88 ILE A C 1
ATOM 706 O O . ILE A 1 88 ? -9.296 4.560 15.213 1.00 94.81 88 ILE A O 1
ATOM 710 N N . LEU A 1 89 ? -7.231 3.976 14.558 1.00 92.12 89 LEU A N 1
ATOM 711 C CA . LEU A 1 89 ? -7.311 2.604 15.084 1.00 92.12 89 LEU A CA 1
ATOM 712 C C . LEU A 1 89 ? -7.562 2.585 16.601 1.00 92.12 89 LEU A C 1
ATOM 714 O O . LEU A 1 89 ? -8.400 1.828 17.095 1.00 92.12 89 LEU A O 1
ATOM 718 N N . LYS A 1 90 ? -6.871 3.451 17.352 1.00 90.50 90 LYS A N 1
ATOM 719 C CA . LYS A 1 90 ? -7.066 3.592 18.803 1.00 90.50 90 LYS A CA 1
ATOM 720 C C . LYS A 1 90 ? -8.453 4.120 19.152 1.00 90.50 90 LYS A C 1
ATOM 722 O O . LYS A 1 90 ? -9.050 3.638 20.111 1.00 90.50 90 LYS A O 1
ATOM 727 N N . GLN A 1 91 ? -8.963 5.086 18.394 1.00 91.00 91 GLN A N 1
ATOM 728 C CA . GLN A 1 91 ? -10.296 5.638 18.611 1.00 91.00 91 GLN A CA 1
ATOM 729 C C . GLN A 1 91 ? -11.377 4.577 18.376 1.00 91.00 91 GLN A C 1
ATOM 731 O O . GLN A 1 91 ? -12.223 4.378 19.246 1.00 91.00 91 GLN A O 1
ATOM 736 N N . LYS A 1 92 ? -11.303 3.835 17.264 1.00 83.38 92 LYS A N 1
ATOM 737 C CA . LYS A 1 92 ? -12.236 2.733 16.973 1.00 83.38 92 LYS A CA 1
ATOM 738 C C . LYS A 1 92 ? -12.212 1.656 18.060 1.00 83.38 92 LYS A C 1
ATOM 740 O O . LYS A 1 92 ? -13.254 1.126 18.435 1.00 83.38 92 LYS A O 1
ATOM 745 N N . LYS A 1 93 ? -11.033 1.394 18.640 1.00 78.38 93 LYS A N 1
ATOM 746 C CA . LYS A 1 93 ? -10.887 0.518 19.812 1.00 78.38 93 LYS A CA 1
ATOM 747 C C . LYS A 1 93 ? -11.631 1.033 21.043 1.00 78.38 93 LYS A C 1
ATOM 749 O O . LYS A 1 93 ? -12.262 0.247 21.733 1.00 78.38 93 LYS A O 1
ATOM 754 N N . GLN A 1 94 ? -11.559 2.329 21.329 1.00 80.38 94 GLN A N 1
ATOM 755 C CA . GLN A 1 94 ? -12.235 2.923 22.489 1.00 80.38 94 GLN A CA 1
ATOM 756 C C . GLN A 1 94 ? -13.757 2.977 22.327 1.00 80.38 94 GLN A C 1
ATOM 758 O O . GLN A 1 94 ? -14.477 2.913 23.317 1.00 80.38 94 GLN A O 1
ATOM 763 N N . GLN A 1 95 ? -14.241 3.097 21.092 1.00 79.12 95 GLN A N 1
ATOM 764 C CA . GLN A 1 95 ? -15.668 3.198 20.783 1.00 79.12 95 GLN A CA 1
ATOM 765 C C . GLN A 1 95 ? -16.398 1.847 20.799 1.00 79.12 95 GLN A C 1
ATOM 767 O O . GLN A 1 95 ? -17.609 1.820 20.609 1.00 79.12 95 GLN A O 1
ATOM 772 N N . GLY A 1 96 ? -15.695 0.730 21.025 1.00 66.94 96 GLY A N 1
ATOM 773 C CA . GLY A 1 96 ? -16.308 -0.601 21.012 1.00 66.94 96 GLY A CA 1
ATOM 774 C C . GLY A 1 96 ? -16.795 -1.039 19.625 1.00 66.94 96 GLY A C 1
ATOM 775 O O . GLY A 1 96 ? -17.50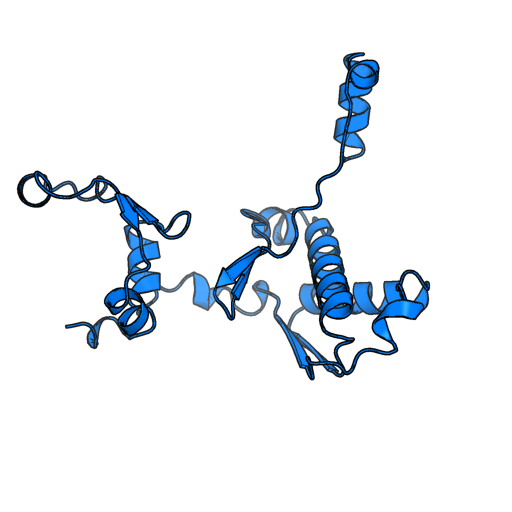8 -2.026 19.516 1.00 66.94 96 GLY A O 1
ATOM 776 N N . GLU A 1 97 ? -16.388 -0.349 18.551 1.00 61.22 97 GLU A N 1
ATOM 777 C CA . GLU A 1 97 ? -16.661 -0.747 17.156 1.00 61.22 97 GLU A CA 1
ATOM 778 C C . GLU A 1 97 ? -15.801 -1.940 16.705 1.00 61.22 97 GLU A C 1
ATOM 780 O O . GLU A 1 97 ? -15.833 -2.372 15.549 1.00 61.22 97 GLU A O 1
ATOM 785 N N . LEU A 1 98 ? -14.976 -2.467 17.606 1.00 59.00 98 LEU A N 1
ATOM 786 C CA . LEU A 1 98 ? -14.261 -3.702 17.373 1.00 59.00 98 LEU A CA 1
ATOM 787 C C . LEU A 1 98 ? -15.231 -4.870 17.532 1.00 59.00 98 LEU A C 1
ATOM 789 O O . LEU A 1 98 ? -15.977 -4.951 18.500 1.00 59.00 98 LEU A O 1
ATOM 793 N N . ILE A 1 99 ? -15.137 -5.833 16.620 1.00 58.09 99 ILE A N 1
ATOM 794 C CA . ILE A 1 99 ? -15.663 -7.182 16.829 1.00 58.09 99 ILE A CA 1
ATOM 795 C C . ILE A 1 99 ? -14.785 -7.817 17.925 1.00 58.09 99 ILE A C 1
ATOM 797 O O . ILE A 1 99 ? -13.845 -8.558 17.643 1.00 58.09 99 ILE A O 1
ATOM 801 N N . GLU A 1 100 ? -14.967 -7.415 19.185 1.00 55.44 100 GLU A N 1
ATOM 802 C CA . GLU A 1 100 ? -14.116 -7.852 20.301 1.00 55.44 100 GLU A CA 1
ATOM 803 C C . GLU A 1 100 ? -14.284 -9.347 20.597 1.00 55.44 100 GLU A C 1
ATOM 805 O O . GLU A 1 100 ? -13.330 -9.995 21.040 1.00 55.44 100 GLU A O 1
ATOM 810 N N . ASP A 1 101 ? -15.438 -9.906 20.234 1.00 52.59 101 ASP A N 1
ATOM 811 C CA . ASP A 1 101 ? -15.811 -11.285 20.539 1.00 52.59 101 ASP A CA 1
ATOM 812 C C . ASP A 1 101 ? -15.134 -12.328 19.626 1.00 52.59 101 ASP A C 1
ATOM 814 O O . ASP A 1 101 ? -14.942 -13.465 20.047 1.00 52.59 101 ASP A O 1
ATOM 818 N N . GLU A 1 102 ? -14.677 -11.964 18.417 1.00 55.00 102 GLU A N 1
ATOM 819 C CA . GLU A 1 102 ? -14.041 -12.925 17.488 1.00 55.00 102 GLU A CA 1
ATOM 820 C C . GLU A 1 102 ? -12.505 -12.865 17.459 1.00 55.00 102 GLU A C 1
ATOM 822 O O . GLU A 1 102 ? -11.841 -13.851 17.125 1.00 55.00 102 GLU A O 1
ATOM 827 N N . VAL A 1 103 ? -11.908 -11.717 17.796 1.00 58.25 103 VAL A N 1
ATOM 828 C CA . VAL A 1 103 ? -10.450 -11.515 17.666 1.00 58.25 103 VAL A CA 1
ATOM 829 C C . VAL A 1 103 ? -9.699 -11.821 18.956 1.00 58.25 103 VAL A C 1
ATOM 831 O O . VAL A 1 103 ? -8.537 -12.221 18.909 1.00 58.25 103 VAL A O 1
ATOM 834 N N . SER A 1 104 ? -10.346 -11.649 20.111 1.00 57.00 104 SER A N 1
ATOM 835 C CA . SER A 1 104 ? -9.731 -11.834 21.433 1.00 57.00 104 SER A CA 1
ATOM 836 C C . SER A 1 104 ? -9.237 -13.266 21.687 1.00 57.00 104 SER A C 1
ATOM 838 O O . SER A 1 104 ? -8.282 -13.449 22.439 1.00 57.00 104 SER A O 1
ATOM 840 N N . PHE A 1 105 ? -9.811 -14.263 21.007 1.00 56.91 105 PHE A N 1
ATOM 841 C CA . PHE A 1 105 ? -9.428 -15.675 21.130 1.00 56.91 105 PHE A CA 1
ATOM 842 C C . PHE A 1 105 ? -8.375 -16.142 20.113 1.00 56.91 105 PHE A C 1
ATOM 844 O O . PHE A 1 105 ? -7.862 -17.257 20.230 1.00 56.91 105 PHE A O 1
ATOM 851 N N . LYS A 1 106 ? -8.026 -15.324 19.110 1.00 68.75 106 LYS A N 1
ATOM 852 C CA . LYS A 1 106 ? -7.017 -15.697 18.111 1.00 68.75 106 LYS A CA 1
ATOM 853 C C . LYS A 1 106 ? -5.620 -15.345 18.606 1.00 68.75 106 LYS A C 1
ATOM 855 O O . LYS A 1 106 ? -5.325 -14.191 18.911 1.00 68.75 106 LYS A O 1
ATOM 860 N N . VAL A 1 107 ? -4.725 -16.333 18.601 1.00 79.12 107 VAL A N 1
ATOM 861 C CA . VAL A 1 107 ? -3.288 -16.089 18.779 1.00 79.12 107 VAL A CA 1
ATOM 862 C C . VAL A 1 107 ? -2.813 -15.198 17.636 1.00 79.12 107 VAL A C 1
ATOM 864 O O . VAL A 1 107 ? -2.920 -15.571 16.466 1.00 79.12 107 VAL A O 1
ATOM 867 N N . SER A 1 108 ? -2.308 -14.015 17.981 1.00 82.75 108 SER A N 1
ATOM 868 C CA . SER A 1 108 ? -1.829 -13.061 16.988 1.00 82.75 108 SER A CA 1
ATOM 869 C C . SER A 1 108 ? -0.622 -13.605 16.233 1.00 82.75 108 SER A C 1
ATOM 871 O O . SER A 1 108 ? 0.377 -13.999 16.835 1.00 82.75 108 SER A O 1
ATOM 873 N N . LYS A 1 109 ? -0.710 -13.588 14.900 1.00 87.31 109 LYS A N 1
ATOM 874 C CA . LYS A 1 109 ? 0.408 -13.904 13.999 1.00 87.31 109 LYS A CA 1
ATOM 875 C C . LYS A 1 109 ? 1.290 -12.685 13.705 1.00 87.31 109 LYS A C 1
ATOM 877 O O . LYS A 1 109 ? 2.326 -12.836 13.066 1.00 87.31 109 LYS A O 1
ATOM 882 N N . MET A 1 110 ? 0.882 -11.490 14.139 1.00 88.94 110 MET A N 1
ATOM 883 C CA . MET A 1 110 ? 1.539 -10.219 13.830 1.00 88.94 110 MET A CA 1
ATOM 884 C C . MET A 1 110 ? 2.036 -9.565 15.120 1.00 88.94 110 MET A C 1
ATOM 886 O O . MET A 1 110 ? 1.245 -9.110 15.944 1.00 88.94 110 MET A O 1
ATOM 890 N N . HIS A 1 111 ? 3.355 -9.497 15.298 1.00 92.44 111 HIS A N 1
ATOM 891 C CA . HIS A 1 111 ? 3.934 -8.846 16.474 1.00 92.44 111 HIS A CA 1
ATOM 892 C C . HIS A 1 111 ? 3.904 -7.318 16.335 1.00 92.44 111 HIS A C 1
ATOM 894 O O . HIS A 1 111 ? 3.264 -6.642 17.137 1.00 92.44 111 HIS A O 1
ATOM 900 N N . THR A 1 112 ? 4.522 -6.781 15.280 1.00 94.94 112 THR A N 1
ATOM 901 C CA . THR A 1 112 ? 4.689 -5.333 15.087 1.00 94.94 112 THR A CA 1
ATOM 902 C C . THR A 1 112 ? 4.105 -4.880 13.751 1.00 94.94 112 THR A C 1
ATOM 904 O O . THR A 1 112 ? 4.372 -5.492 12.717 1.00 94.94 112 THR A O 1
ATOM 907 N N . LEU A 1 113 ? 3.366 -3.768 13.758 1.00 95.75 113 LEU A N 1
ATOM 908 C CA . LEU A 1 113 ? 2.946 -3.038 12.563 1.00 95.75 113 LEU A CA 1
ATOM 909 C C . LEU A 1 113 ? 3.730 -1.731 12.460 1.00 95.75 113 LEU A C 1
ATOM 911 O O . LEU A 1 113 ? 3.599 -0.859 13.318 1.00 95.75 113 LEU A O 1
ATOM 915 N N . LEU A 1 114 ? 4.512 -1.581 11.390 1.00 97.62 114 LEU A N 1
ATOM 916 C CA . LEU A 1 114 ? 5.215 -0.344 11.062 1.00 97.62 114 LEU A CA 1
ATOM 917 C C . LEU A 1 114 ? 4.467 0.416 9.961 1.00 97.62 114 LEU A C 1
ATOM 919 O O . LEU A 1 114 ? 4.386 -0.049 8.827 1.00 97.62 114 LEU A O 1
ATOM 923 N N . VAL A 1 115 ? 3.965 1.608 10.280 1.00 97.94 115 VAL A N 1
ATOM 924 C CA . VAL A 1 115 ? 3.258 2.479 9.329 1.00 97.94 115 VAL A CA 1
ATOM 925 C C . VAL A 1 115 ? 4.156 3.646 8.923 1.00 97.94 115 VAL A C 1
ATOM 927 O O . VAL A 1 115 ? 4.534 4.481 9.750 1.00 97.94 115 VAL A O 1
ATOM 930 N N . ILE A 1 116 ? 4.484 3.740 7.636 1.00 97.88 116 ILE A N 1
ATOM 931 C CA . ILE A 1 116 ? 5.361 4.786 7.096 1.00 97.88 116 ILE A CA 1
ATOM 932 C C . ILE A 1 116 ? 4.555 5.697 6.172 1.00 97.88 116 ILE A C 1
ATOM 934 O O . ILE A 1 116 ? 3.957 5.250 5.200 1.00 97.88 116 ILE A O 1
ATOM 938 N N . ASP A 1 117 ? 4.558 6.991 6.473 1.00 96.56 117 ASP A N 1
ATOM 939 C CA . ASP A 1 117 ? 4.009 8.026 5.597 1.00 96.56 117 ASP A CA 1
ATOM 940 C C . ASP A 1 117 ? 4.986 8.290 4.445 1.00 96.56 117 ASP A C 1
ATOM 942 O O . ASP A 1 117 ? 6.152 8.619 4.685 1.00 96.56 117 ASP A O 1
ATOM 946 N N . ARG A 1 118 ? 4.523 8.194 3.191 1.00 94.50 118 ARG A N 1
ATOM 947 C CA . ARG A 1 118 ? 5.383 8.389 2.012 1.00 94.50 118 ARG A CA 1
ATOM 948 C C . ARG A 1 118 ? 6.087 9.749 2.019 1.00 94.50 118 ARG A C 1
ATOM 950 O O . ARG A 1 118 ? 7.223 9.828 1.556 1.00 94.50 118 ARG A O 1
ATOM 957 N N . LYS A 1 119 ? 5.474 10.786 2.605 1.00 94.12 119 LYS A N 1
ATOM 958 C CA . LYS A 1 119 ? 6.044 12.141 2.714 1.00 94.12 119 LYS A CA 1
ATOM 959 C C . LYS A 1 119 ? 7.337 12.210 3.525 1.00 94.12 119 LYS A C 1
ATOM 961 O O . LYS A 1 119 ? 8.085 13.172 3.378 1.00 94.12 119 LYS A O 1
ATOM 966 N N . VAL A 1 120 ? 7.620 11.208 4.356 1.00 97.31 120 VAL A N 1
ATOM 967 C CA . VAL A 1 120 ? 8.890 11.113 5.094 1.00 97.31 120 VAL A CA 1
ATOM 968 C C . VAL A 1 120 ? 10.081 10.994 4.141 1.00 97.31 120 VAL A C 1
ATOM 970 O O . VAL A 1 120 ? 11.174 11.431 4.485 1.00 97.31 120 VAL A O 1
ATOM 973 N N . ASP A 1 121 ? 9.870 10.445 2.945 1.00 97.12 121 ASP A N 1
ATOM 974 C CA . ASP A 1 121 ? 10.911 10.288 1.939 1.00 97.12 121 ASP A CA 1
ATOM 975 C C . ASP A 1 121 ? 10.287 10.287 0.535 1.00 97.12 121 ASP A C 1
ATOM 977 O O . ASP A 1 121 ? 9.854 9.260 0.029 1.00 97.12 121 ASP A O 1
ATOM 981 N N . PHE A 1 122 ? 10.214 11.445 -0.115 1.00 95.50 122 PHE A N 1
ATOM 982 C CA . PHE A 1 122 ? 9.856 11.501 -1.537 1.00 95.50 122 PHE A CA 1
ATOM 983 C C . PHE A 1 122 ? 11.056 11.316 -2.465 1.00 95.50 122 PHE A C 1
ATOM 985 O O . PHE A 1 122 ? 10.860 11.184 -3.667 1.00 95.50 122 PHE A O 1
ATOM 992 N N . ILE A 1 123 ? 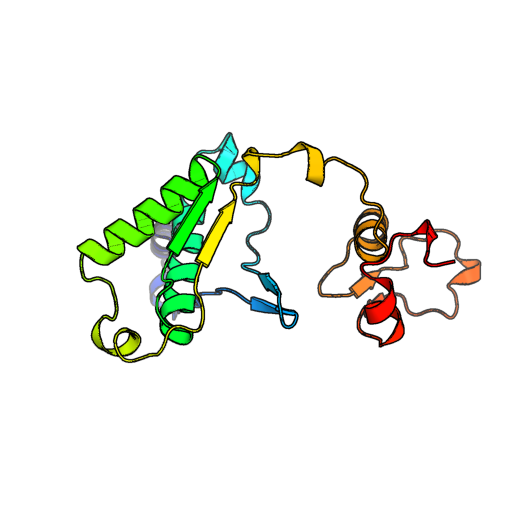12.278 11.275 -1.930 1.00 97.56 123 ILE A N 1
ATOM 993 C CA . ILE A 1 123 ? 13.483 11.165 -2.749 1.00 97.56 123 ILE A CA 1
ATOM 994 C C . ILE A 1 123 ? 13.538 9.772 -3.373 1.00 97.56 123 ILE A C 1
ATOM 996 O O . ILE A 1 123 ? 13.672 9.670 -4.585 1.00 97.56 123 ILE A O 1
ATOM 1000 N N . THR A 1 124 ? 13.343 8.710 -2.586 1.00 96.00 124 THR A N 1
ATOM 1001 C CA . THR A 1 124 ? 13.393 7.324 -3.085 1.00 96.00 124 THR A CA 1
ATOM 1002 C C . THR A 1 124 ? 12.524 7.065 -4.326 1.00 96.00 124 THR A C 1
ATOM 1004 O O . THR A 1 124 ? 13.073 6.558 -5.300 1.00 96.00 124 THR A O 1
ATOM 1007 N N . PRO A 1 125 ? 11.216 7.409 -4.369 1.00 93.62 125 PRO A N 1
ATOM 1008 C CA . PRO A 1 125 ? 10.402 7.186 -5.569 1.00 93.62 125 PRO A CA 1
ATOM 1009 C C . PRO A 1 125 ? 10.725 8.129 -6.743 1.00 93.62 125 PRO A C 1
ATOM 1011 O O . PRO A 1 125 ? 10.215 7.910 -7.835 1.00 93.62 125 PRO A O 1
ATOM 1014 N N . MET A 1 126 ? 11.516 9.187 -6.534 1.00 94.25 126 MET A N 1
ATOM 1015 C CA . MET A 1 126 ? 11.968 10.094 -7.600 1.00 94.25 126 MET A CA 1
ATOM 1016 C C . MET A 1 126 ? 13.300 9.664 -8.227 1.00 94.25 126 MET A C 1
ATOM 1018 O O . MET A 1 126 ? 13.695 10.216 -9.252 1.00 94.25 126 MET A O 1
ATOM 1022 N N . LEU A 1 127 ? 14.013 8.720 -7.612 1.00 96.00 127 LEU A N 1
ATOM 1023 C CA . LEU A 1 127 ? 15.232 8.150 -8.174 1.00 96.00 127 LEU A CA 1
ATOM 1024 C C . LEU A 1 127 ? 14.878 7.057 -9.183 1.00 96.00 127 LEU A C 1
ATOM 1026 O O . LEU A 1 127 ? 13.979 6.260 -8.934 1.00 96.00 127 LEU A O 1
ATOM 1030 N N . THR A 1 128 ? 15.649 6.968 -10.266 1.00 95.12 128 THR A N 1
ATOM 1031 C CA . THR A 1 128 ? 15.640 5.806 -11.165 1.00 95.12 128 THR A CA 1
ATOM 1032 C C . THR A 1 128 ? 16.062 4.562 -10.370 1.00 95.12 128 THR A C 1
ATOM 1034 O O . THR A 1 128 ? 17.202 4.513 -9.884 1.00 95.12 128 THR A O 1
ATOM 1037 N N . PRO A 1 129 ? 15.178 3.569 -10.168 1.00 95.50 129 PRO A N 1
ATOM 1038 C CA . PRO A 1 129 ? 15.527 2.329 -9.491 1.00 95.50 129 PRO A CA 1
ATOM 1039 C C . PRO A 1 129 ? 16.567 1.512 -10.273 1.00 95.50 129 PRO A C 1
ATOM 1041 O O . PRO A 1 129 ? 16.721 1.645 -11.479 1.00 95.50 129 PRO A O 1
ATOM 1044 N N . PHE A 1 130 ? 17.280 0.616 -9.584 1.00 95.19 130 PHE A N 1
ATOM 1045 C CA . PHE A 1 130 ? 18.317 -0.235 -10.195 1.00 95.19 130 PHE A CA 1
ATOM 1046 C C . PHE A 1 130 ? 18.055 -1.739 -10.053 1.00 95.19 130 PHE A C 1
ATOM 1048 O O . PHE A 1 130 ? 18.958 -2.542 -10.303 1.00 95.19 130 PHE A O 1
ATOM 1055 N N . THR A 1 131 ? 16.852 -2.139 -9.639 1.00 96.12 131 THR A N 1
ATOM 1056 C CA . THR A 1 131 ? 16.429 -3.546 -9.663 1.00 96.12 131 THR A CA 1
ATOM 1057 C C . THR A 1 131 ? 15.777 -3.888 -10.998 1.00 96.12 131 THR A C 1
ATOM 1059 O O . THR A 1 131 ? 15.234 -3.011 -11.671 1.00 96.12 131 THR A O 1
ATOM 1062 N N . TYR A 1 132 ? 15.844 -5.160 -11.395 1.00 95.31 132 TYR A N 1
ATOM 1063 C CA . TYR A 1 132 ? 15.335 -5.614 -12.691 1.00 95.31 132 TYR A CA 1
ATOM 1064 C C . TYR A 1 132 ? 13.849 -5.280 -12.899 1.00 95.31 132 TYR A C 1
ATOM 1066 O O . TYR A 1 132 ? 13.496 -4.659 -13.897 1.00 95.31 132 TYR A O 1
ATOM 1074 N N . GLU A 1 133 ? 12.983 -5.634 -11.946 1.00 94.56 133 GLU A N 1
ATOM 1075 C CA . GLU A 1 133 ? 11.536 -5.380 -12.041 1.00 94.56 133 GLU A CA 1
ATOM 1076 C C . GLU A 1 133 ? 11.199 -3.893 -12.045 1.00 94.56 133 GLU A C 1
ATOM 1078 O O . GLU A 1 133 ? 10.388 -3.452 -12.852 1.00 94.56 133 GLU A O 1
ATOM 1083 N N . ALA A 1 134 ? 11.859 -3.105 -11.200 1.00 94.38 134 ALA A N 1
ATOM 1084 C CA . ALA A 1 134 ? 11.571 -1.683 -11.104 1.00 94.38 134 ALA A CA 1
ATOM 1085 C C . ALA A 1 134 ? 12.023 -0.914 -12.358 1.00 94.38 134 ALA A C 1
ATOM 1087 O O . ALA A 1 134 ? 11.326 -0.008 -12.801 1.00 94.38 134 ALA A O 1
ATOM 1088 N N . LEU A 1 135 ? 13.138 -1.309 -12.984 1.00 94.56 135 LEU A N 1
ATOM 1089 C CA . LEU A 1 135 ? 13.534 -0.764 -14.287 1.00 94.56 135 LEU A CA 1
ATOM 1090 C C . LEU A 1 135 ? 12.596 -1.208 -15.413 1.00 94.56 135 LEU A C 1
ATOM 1092 O O . LEU A 1 135 ? 12.316 -0.425 -16.320 1.00 94.56 135 LEU A O 1
ATOM 1096 N N . ILE A 1 136 ? 12.100 -2.450 -15.373 1.00 93.50 136 ILE A N 1
ATOM 1097 C CA . ILE A 1 136 ? 11.050 -2.883 -16.302 1.00 93.50 136 ILE A CA 1
ATOM 1098 C C . ILE A 1 136 ? 9.806 -2.012 -16.132 1.00 93.50 136 ILE A C 1
ATOM 1100 O O . ILE A 1 136 ? 9.240 -1.587 -17.135 1.00 93.50 136 ILE A O 1
ATOM 1104 N N . ASP A 1 137 ? 9.395 -1.722 -14.900 1.00 94.00 137 ASP A N 1
ATOM 1105 C CA . ASP A 1 137 ? 8.246 -0.860 -14.626 1.00 94.00 137 ASP A CA 1
ATOM 1106 C C . ASP A 1 137 ? 8.456 0.573 -15.133 1.00 94.00 137 ASP A C 1
ATOM 1108 O O . ASP A 1 137 ? 7.582 1.135 -15.791 1.00 94.00 137 ASP A O 1
ATOM 1112 N N . GLU A 1 138 ? 9.648 1.137 -14.946 1.00 92.88 138 GLU A N 1
ATOM 1113 C CA . GLU A 1 138 ? 9.973 2.484 -15.425 1.00 92.88 138 GLU A CA 1
ATOM 1114 C C . GLU A 1 138 ? 9.944 2.595 -16.960 1.00 92.88 138 GLU A C 1
ATOM 1116 O O . GLU A 1 138 ? 9.489 3.601 -17.504 1.00 92.88 138 GLU A O 1
ATOM 1121 N N . VAL A 1 139 ? 10.384 1.553 -17.678 1.00 91.25 139 VAL A N 1
ATOM 1122 C CA . VAL A 1 139 ? 10.453 1.559 -19.152 1.00 91.25 139 VAL A CA 1
ATOM 1123 C C . VAL A 1 139 ? 9.146 1.105 -19.809 1.00 91.25 139 VAL A C 1
ATOM 1125 O O . VAL A 1 139 ? 8.748 1.655 -20.838 1.00 91.25 139 VAL A O 1
ATOM 1128 N N . PHE A 1 140 ? 8.488 0.085 -19.256 1.00 91.75 140 PHE A N 1
ATOM 1129 C CA . PHE A 1 140 ? 7.347 -0.595 -19.881 1.00 91.75 140 PHE A CA 1
ATOM 1130 C C . PHE A 1 140 ? 6.018 -0.397 -19.153 1.00 91.75 140 PHE A C 1
ATOM 1132 O O . PHE A 1 140 ? 4.982 -0.710 -19.741 1.00 91.75 140 PHE A O 1
ATOM 1139 N N . SER A 1 141 ? 6.036 0.114 -17.918 1.00 91.56 141 SER A N 1
ATOM 1140 C CA . SER A 1 141 ? 4.885 0.222 -17.013 1.00 91.56 141 SER A CA 1
ATOM 1141 C C . SER A 1 141 ? 4.169 -1.113 -16.817 1.00 91.56 141 SER A C 1
ATOM 1143 O O . SER A 1 141 ? 3.276 -1.487 -17.584 1.00 91.56 141 SER A O 1
ATOM 1145 N N . ILE A 1 142 ? 4.540 -1.833 -15.763 1.00 91.88 142 ILE A N 1
ATOM 1146 C CA . ILE A 1 142 ? 3.919 -3.102 -15.401 1.00 91.88 142 ILE A CA 1
ATOM 1147 C C . ILE A 1 142 ? 2.462 -2.837 -15.028 1.00 91.88 142 ILE A C 1
ATOM 1149 O O . ILE A 1 142 ? 2.139 -2.064 -14.129 1.00 91.88 142 ILE A O 1
ATOM 1153 N N . LYS A 1 143 ? 1.552 -3.521 -15.719 1.00 87.94 143 LYS A N 1
ATOM 1154 C CA . LYS A 1 143 ? 0.117 -3.475 -15.434 1.00 87.94 143 LYS A CA 1
ATOM 1155 C C . LYS A 1 143 ? -0.397 -4.886 -15.274 1.00 87.94 143 LYS A C 1
ATOM 1157 O O . LYS A 1 143 ? -0.226 -5.712 -16.168 1.00 87.94 143 LYS A O 1
ATOM 1162 N N . ASN A 1 144 ? -1.003 -5.171 -14.121 1.00 83.38 144 ASN A N 1
ATOM 1163 C CA . ASN A 1 144 ? -1.588 -6.481 -13.821 1.00 83.38 144 ASN A CA 1
ATOM 1164 C C . ASN A 1 144 ? -0.589 -7.626 -14.083 1.00 83.38 144 ASN A C 1
ATOM 1166 O O . ASN A 1 144 ? -0.901 -8.617 -14.747 1.00 83.38 144 ASN A O 1
ATOM 1170 N N . ASN A 1 145 ? 0.644 -7.444 -13.600 1.00 86.50 145 ASN A N 1
ATOM 1171 C CA . ASN A 1 145 ? 1.751 -8.383 -13.768 1.00 86.50 145 ASN A CA 1
ATOM 1172 C C . ASN A 1 145 ? 2.098 -8.707 -15.239 1.00 86.50 145 ASN A C 1
ATOM 1174 O O . ASN A 1 145 ? 2.485 -9.829 -15.575 1.00 86.50 145 ASN A O 1
ATOM 1178 N N . SER A 1 146 ? 1.894 -7.744 -16.139 1.00 90.75 146 SER A N 1
ATOM 1179 C CA . SER A 1 146 ? 2.162 -7.870 -17.572 1.00 90.75 146 SER A CA 1
ATOM 1180 C C . SER A 1 146 ? 2.773 -6.589 -18.142 1.00 90.75 146 SER A C 1
ATOM 1182 O O . SER A 1 146 ? 2.535 -5.499 -17.624 1.00 90.75 146 SER A O 1
ATOM 1184 N N . ILE A 1 147 ? 3.528 -6.717 -19.235 1.00 92.88 147 ILE A N 1
ATOM 1185 C CA . ILE A 1 147 ? 4.132 -5.594 -19.969 1.00 92.88 147 ILE A CA 1
ATOM 1186 C C . ILE A 1 147 ? 3.711 -5.594 -21.433 1.00 92.88 147 ILE A C 1
ATOM 1188 O O . ILE A 1 147 ? 3.526 -6.657 -22.031 1.00 92.88 147 ILE A O 1
ATOM 1192 N N . ASN A 1 148 ? 3.586 -4.401 -22.018 1.00 89.62 148 ASN A N 1
ATOM 1193 C CA . ASN A 1 148 ? 3.328 -4.226 -23.445 1.00 89.62 148 ASN A CA 1
ATOM 1194 C C . ASN A 1 148 ? 4.640 -3.931 -24.193 1.00 89.62 148 ASN A C 1
ATOM 1196 O O . ASN A 1 148 ? 5.305 -2.930 -23.935 1.00 89.62 148 ASN A O 1
ATOM 1200 N N . LEU A 1 149 ? 4.993 -4.797 -25.143 1.00 85.81 149 LEU A N 1
ATOM 1201 C CA . LEU A 1 149 ? 6.206 -4.684 -25.952 1.00 85.81 149 LEU A CA 1
ATOM 1202 C C . LEU A 1 149 ? 6.057 -3.789 -27.187 1.00 85.81 149 LEU A C 1
ATOM 1204 O O . LEU A 1 149 ? 7.065 -3.452 -27.804 1.00 85.81 149 LEU A O 1
ATOM 1208 N N . GLU A 1 150 ? 4.844 -3.361 -27.546 1.00 81.62 150 GLU A N 1
ATOM 1209 C CA . GLU A 1 150 ? 4.607 -2.468 -28.693 1.00 81.62 150 GLU A CA 1
ATOM 1210 C C . GLU A 1 150 ? 5.295 -1.098 -28.542 1.00 81.62 150 GLU A C 1
ATOM 1212 O O . GLU A 1 150 ? 5.495 -0.388 -29.526 1.00 81.62 150 GLU A O 1
ATOM 1217 N N . ILE A 1 151 ? 5.716 -0.743 -27.323 1.00 78.12 151 ILE A N 1
ATOM 1218 C CA . ILE A 1 151 ? 6.509 0.458 -27.015 1.00 78.12 151 ILE A CA 1
ATOM 1219 C C . ILE A 1 151 ? 7.883 0.418 -27.716 1.00 78.12 151 ILE A C 1
ATOM 1221 O O . ILE A 1 151 ? 8.458 1.460 -28.049 1.00 78.12 151 ILE A O 1
ATOM 1225 N N . ILE A 1 152 ? 8.415 -0.775 -27.997 1.00 80.44 152 ILE A N 1
ATOM 1226 C CA . ILE A 1 152 ? 9.701 -0.948 -28.674 1.00 80.44 152 ILE A CA 1
ATOM 1227 C C . ILE A 1 152 ? 9.507 -0.694 -30.176 1.00 80.44 152 ILE A C 1
ATOM 1229 O O . ILE A 1 152 ? 9.049 -1.547 -30.932 1.00 80.44 152 ILE A O 1
ATOM 1233 N N . LYS A 1 153 ? 9.917 0.492 -30.639 1.00 68.81 153 LYS A N 1
ATOM 1234 C CA . LYS A 1 153 ? 9.755 0.942 -32.038 1.00 68.81 153 LYS A CA 1
ATOM 1235 C C . LYS A 1 153 ? 10.537 0.120 -33.075 1.00 68.81 153 LYS A C 1
ATOM 1237 O O . LYS A 1 153 ? 10.303 0.273 -34.272 1.00 68.81 153 LYS A O 1
ATOM 1242 N N . ASN A 1 154 ? 11.469 -0.736 -32.651 1.00 67.19 154 ASN A N 1
ATOM 1243 C CA . ASN A 1 154 ? 12.321 -1.505 -33.554 1.00 67.19 154 ASN A CA 1
ATOM 1244 C C . ASN A 1 154 ? 11.639 -2.823 -33.971 1.00 67.19 154 ASN A C 1
ATOM 1246 O O . ASN A 1 154 ? 11.834 -3.883 -33.378 1.00 67.19 154 ASN A O 1
ATOM 1250 N N . GLN A 1 155 ? 10.793 -2.726 -34.997 1.00 58.97 155 GLN A N 1
ATOM 1251 C CA . GLN A 1 155 ? 9.827 -3.758 -35.393 1.00 58.97 155 GLN A CA 1
ATOM 1252 C C . GLN A 1 155 ? 10.450 -5.078 -35.877 1.00 58.97 155 GLN A C 1
ATOM 1254 O O . GLN A 1 155 ? 9.796 -6.114 -35.806 1.00 58.97 155 GLN A O 1
ATOM 1259 N N . GLN A 1 156 ? 11.698 -5.082 -36.358 1.00 64.00 156 GLN A N 1
ATOM 1260 C CA . GLN A 1 156 ? 12.308 -6.290 -36.933 1.00 64.00 156 GLN A CA 1
ATOM 1261 C C . GLN A 1 156 ? 12.543 -7.405 -35.897 1.00 64.00 156 GLN A C 1
ATOM 1263 O O . GLN A 1 156 ? 12.417 -8.573 -36.247 1.00 64.00 156 GLN A O 1
ATOM 1268 N N . ALA A 1 157 ? 12.805 -7.068 -34.628 1.00 60.28 157 ALA A N 1
ATOM 1269 C CA . ALA A 1 157 ? 13.065 -8.042 -33.557 1.00 60.28 157 ALA A CA 1
ATOM 1270 C C . ALA A 1 157 ? 11.792 -8.566 -32.853 1.00 60.28 157 ALA A C 1
ATOM 1272 O O . ALA A 1 157 ? 11.875 -9.454 -32.001 1.00 60.28 157 ALA A O 1
ATOM 1273 N N . LEU A 1 158 ? 10.623 -8.002 -33.180 1.00 63.88 158 LEU A N 1
ATOM 1274 C CA . LEU A 1 158 ? 9.350 -8.259 -32.493 1.00 63.88 158 LEU A CA 1
ATOM 1275 C C . LEU A 1 158 ? 8.311 -8.971 -33.360 1.00 63.88 158 LEU A C 1
ATOM 1277 O O . LEU A 1 158 ? 7.264 -9.327 -32.832 1.00 63.88 158 LEU A O 1
ATOM 1281 N N . LYS A 1 159 ? 8.572 -9.183 -34.659 1.00 66.50 159 LYS A N 1
ATOM 1282 C CA . LYS A 1 159 ? 7.591 -9.772 -35.592 1.00 66.50 159 LYS A CA 1
ATOM 1283 C C . LYS A 1 159 ? 7.018 -11.107 -35.105 1.00 66.50 159 LYS A C 1
ATOM 1285 O O . LYS A 1 159 ? 5.832 -11.346 -35.301 1.00 66.50 159 LYS A O 1
ATOM 1290 N N . ASP A 1 160 ? 7.833 -11.900 -34.412 1.00 72.75 160 ASP A N 1
ATOM 1291 C CA . ASP A 1 160 ? 7.453 -13.222 -33.901 1.00 72.75 160 ASP A CA 1
ATOM 1292 C C . ASP A 1 160 ? 7.169 -13.233 -32.387 1.00 72.75 160 ASP A C 1
ATOM 1294 O O . ASP A 1 160 ? 6.924 -14.289 -31.805 1.00 72.75 160 ASP A O 1
ATOM 1298 N N . ARG A 1 161 ? 7.225 -12.074 -31.710 1.00 73.00 161 ARG A N 1
ATOM 1299 C CA . ARG A 1 161 ? 7.035 -11.985 -30.255 1.00 73.00 161 ARG A CA 1
ATOM 1300 C C . ARG A 1 161 ? 5.605 -11.577 -29.896 1.00 73.00 161 ARG A C 1
ATOM 1302 O O . ARG A 1 161 ? 4.995 -10.770 -30.598 1.00 73.00 161 ARG A O 1
ATOM 1309 N N . PRO A 1 162 ? 5.063 -12.082 -28.773 1.00 79.62 162 PRO A N 1
ATOM 1310 C CA . PRO A 1 162 ? 3.763 -11.642 -28.295 1.00 79.62 162 PRO A CA 1
ATOM 1311 C C . PRO A 1 162 ? 3.809 -10.157 -27.920 1.00 79.62 162 PRO A C 1
ATOM 1313 O O . PRO A 1 162 ? 4.778 -9.674 -27.336 1.00 79.62 162 PRO A O 1
ATOM 1316 N N . LYS A 1 163 ? 2.722 -9.442 -28.222 1.00 83.81 163 LYS A N 1
ATOM 1317 C CA . LYS A 1 163 ? 2.552 -8.017 -27.886 1.00 83.81 163 LYS A CA 1
ATOM 1318 C C . LYS A 1 163 ? 2.590 -7.762 -26.381 1.00 83.81 163 LYS A C 1
ATOM 1320 O O . LYS A 1 163 ? 3.047 -6.715 -25.937 1.00 83.81 163 LYS A O 1
ATOM 1325 N N . THR A 1 164 ? 2.119 -8.730 -25.602 1.00 87.62 164 THR A N 1
ATOM 1326 C CA . THR A 1 164 ? 2.072 -8.664 -24.145 1.00 87.62 164 THR A CA 1
ATOM 1327 C C . THR A 1 164 ? 2.794 -9.861 -23.555 1.00 87.62 164 THR 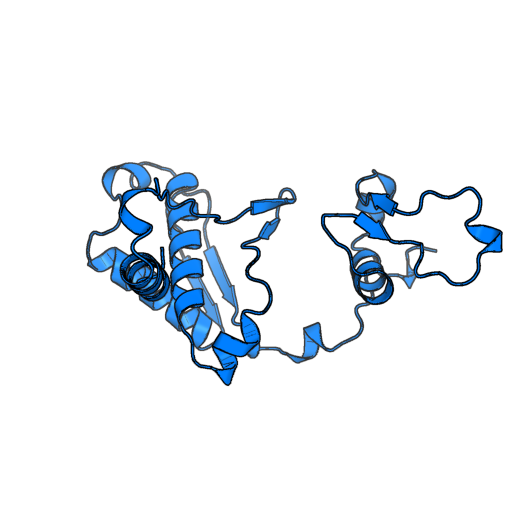A C 1
ATOM 1329 O O . THR A 1 164 ? 2.572 -10.993 -23.986 1.00 87.62 164 THR A O 1
ATOM 1332 N N . ILE A 1 165 ? 3.629 -9.615 -22.550 1.00 89.38 165 ILE A N 1
ATOM 1333 C CA . ILE A 1 165 ? 4.321 -10.659 -21.789 1.00 89.38 165 ILE A CA 1
ATOM 1334 C C . ILE A 1 165 ? 3.831 -10.620 -20.345 1.00 89.38 165 ILE A C 1
ATOM 1336 O O . ILE A 1 165 ? 3.762 -9.547 -19.751 1.00 89.38 165 ILE A O 1
ATOM 1340 N N . LYS A 1 166 ? 3.506 -11.791 -19.788 1.00 90.38 166 LYS A N 1
ATOM 1341 C CA . LYS A 1 166 ? 3.211 -11.965 -18.360 1.00 90.38 166 LYS A CA 1
ATOM 1342 C C . LYS A 1 166 ? 4.509 -12.165 -17.580 1.00 90.38 166 LYS A C 1
ATOM 1344 O O . LYS A 1 166 ? 5.365 -12.930 -18.011 1.00 90.38 166 LYS A O 1
ATOM 1349 N N . LEU A 1 167 ? 4.622 -11.522 -16.425 1.00 89.19 167 LEU A N 1
ATOM 1350 C CA . LEU A 1 167 ? 5.806 -11.540 -15.567 1.00 89.19 167 LEU A CA 1
ATOM 1351 C C . LEU A 1 167 ? 5.627 -12.524 -14.402 1.00 89.19 167 LEU A C 1
ATOM 1353 O O . LEU A 1 167 ? 5.418 -12.143 -13.255 1.00 89.19 167 LEU A O 1
ATOM 1357 N N . ASN A 1 168 ? 5.619 -13.826 -14.677 1.00 87.94 168 ASN A N 1
ATOM 1358 C CA . ASN A 1 168 ? 5.366 -14.829 -13.630 1.00 87.94 168 ASN A CA 1
ATOM 1359 C C . ASN A 1 168 ? 6.209 -16.099 -13.733 1.00 87.94 168 ASN A C 1
ATOM 1361 O O . ASN A 1 168 ? 6.039 -17.006 -12.916 1.00 87.94 168 ASN A O 1
ATOM 1365 N N . ASP A 1 169 ? 7.108 -16.186 -14.708 1.00 90.69 169 ASP A N 1
ATOM 1366 C CA . ASP A 1 169 ? 7.926 -17.374 -14.881 1.00 90.69 169 ASP A CA 1
ATOM 1367 C C . ASP A 1 169 ? 8.989 -17.512 -13.770 1.00 90.69 169 ASP A C 1
ATOM 1369 O O . ASP A 1 169 ? 9.283 -16.594 -12.993 1.00 90.69 169 ASP A O 1
ATOM 1373 N N . SER A 1 170 ? 9.557 -18.713 -13.653 1.00 92.81 170 SER A N 1
ATOM 1374 C CA . SER A 1 170 ? 10.538 -19.027 -12.611 1.00 92.81 170 SER A CA 1
ATOM 1375 C C . SER A 1 170 ? 11.840 -18.240 -12.750 1.00 92.81 170 SER A C 1
ATOM 1377 O O . SER A 1 170 ? 12.536 -18.047 -11.756 1.00 92.81 170 SER A O 1
ATOM 1379 N N . TYR A 1 171 ? 12.201 -17.830 -13.967 1.00 91.69 171 TYR A N 1
ATOM 1380 C CA . TYR A 1 171 ? 13.415 -17.066 -14.221 1.00 91.69 171 TYR A CA 1
ATOM 1381 C C . TYR A 1 171 ? 13.219 -15.609 -13.797 1.00 91.69 171 TYR A C 1
ATOM 1383 O O . TYR A 1 171 ? 14.011 -15.106 -13.002 1.00 91.69 171 TYR A O 1
ATOM 1391 N N . TYR A 1 172 ? 12.108 -14.984 -14.197 1.00 92.00 172 TYR A N 1
ATOM 1392 C CA . TYR A 1 172 ? 11.711 -13.651 -13.749 1.00 92.00 172 TYR A CA 1
ATOM 1393 C C . TYR A 1 172 ? 11.715 -13.541 -12.222 1.00 92.00 172 TYR A C 1
ATOM 1395 O O . TYR A 1 172 ? 12.357 -12.658 -11.657 1.00 92.00 172 TYR A O 1
ATOM 1403 N N . ASN A 1 173 ? 11.085 -14.496 -11.531 1.00 91.06 173 ASN A N 1
ATOM 1404 C CA . ASN A 1 173 ? 11.032 -14.496 -10.069 1.00 91.06 173 ASN A CA 1
ATOM 1405 C C . ASN A 1 173 ? 12.409 -14.592 -9.389 1.00 91.06 173 ASN A C 1
ATOM 1407 O O . ASN A 1 173 ? 12.537 -14.158 -8.246 1.00 91.06 173 ASN A O 1
ATOM 1411 N N . ARG A 1 174 ? 13.432 -15.128 -10.069 1.00 92.75 174 ARG A N 1
ATOM 1412 C CA . ARG A 1 174 ? 14.810 -15.172 -9.555 1.00 92.75 174 ARG A CA 1
ATOM 1413 C C . ARG A 1 174 ? 15.531 -13.837 -9.710 1.00 92.75 174 ARG A C 1
ATOM 1415 O O . ARG A 1 174 ? 16.291 -13.471 -8.821 1.00 92.75 174 ARG A O 1
ATOM 1422 N N . ILE A 1 175 ? 15.297 -13.122 -10.810 1.00 95.19 175 ILE A N 1
ATOM 1423 C CA . ILE A 1 175 ? 16.052 -11.905 -11.143 1.00 95.19 175 ILE A CA 1
ATOM 1424 C C . ILE A 1 175 ? 15.338 -10.604 -10.761 1.00 95.19 175 ILE A C 1
ATOM 1426 O O . ILE A 1 175 ? 15.999 -9.578 -10.643 1.00 95.19 175 ILE A O 1
ATOM 1430 N N . LYS A 1 176 ? 14.019 -10.621 -10.520 1.00 92.69 176 LYS A N 1
ATOM 1431 C CA . LYS A 1 176 ? 13.198 -9.407 -10.336 1.00 92.69 176 LYS A CA 1
ATOM 1432 C C . LYS A 1 176 ? 13.720 -8.423 -9.278 1.00 92.69 176 LYS A C 1
ATOM 1434 O O . LYS A 1 176 ? 13.687 -7.216 -9.503 1.00 92.69 176 LYS A O 1
ATOM 1439 N N . ILE A 1 177 ? 14.275 -8.929 -8.172 1.00 94.06 177 ILE A N 1
ATOM 1440 C CA . ILE A 1 177 ? 14.842 -8.115 -7.080 1.00 94.06 177 ILE A CA 1
ATOM 1441 C C . ILE A 1 177 ? 16.356 -7.881 -7.195 1.00 94.06 177 ILE A C 1
ATOM 1443 O O . ILE A 1 177 ? 16.927 -7.157 -6.380 1.00 94.06 177 ILE A O 1
ATOM 1447 N N . MET A 1 178 ? 17.029 -8.503 -8.165 1.00 96.50 178 MET A N 1
ATOM 1448 C CA . MET A 1 178 ? 18.474 -8.360 -8.336 1.00 96.50 178 MET A CA 1
ATOM 1449 C C . MET A 1 178 ? 18.816 -6.989 -8.908 1.00 96.50 178 MET A C 1
ATOM 1451 O O . MET A 1 178 ? 18.041 -6.396 -9.664 1.00 96.50 178 MET A O 1
ATOM 1455 N N . ASN A 1 179 ? 20.012 -6.498 -8.577 1.00 96.00 179 ASN A N 1
ATOM 1456 C CA . ASN A 1 179 ? 20.545 -5.322 -9.244 1.00 96.00 179 ASN A CA 1
ATOM 1457 C C . ASN A 1 179 ? 20.722 -5.627 -10.738 1.00 96.00 179 ASN A C 1
ATOM 1459 O O . ASN A 1 179 ? 21.229 -6.690 -11.101 1.00 96.00 179 ASN A O 1
ATOM 1463 N N . ILE A 1 180 ? 20.369 -4.682 -11.605 1.00 93.88 180 ILE A N 1
ATOM 1464 C CA . ILE A 1 180 ? 20.433 -4.870 -13.058 1.00 93.88 180 ILE A CA 1
ATOM 1465 C C . ILE A 1 180 ? 21.829 -5.271 -13.555 1.00 93.88 180 ILE A C 1
ATOM 1467 O O . ILE A 1 180 ? 21.949 -6.056 -14.491 1.00 93.88 180 ILE A O 1
ATOM 1471 N N . LYS A 1 181 ? 22.898 -4.815 -12.887 1.00 93.38 181 LYS A N 1
ATOM 1472 C CA . LYS A 1 181 ? 24.281 -5.181 -13.233 1.00 93.38 181 LYS A CA 1
ATOM 1473 C C . LYS A 1 181 ? 24.598 -6.657 -12.988 1.00 93.38 181 LYS A C 1
ATOM 1475 O O . LYS A 1 181 ? 25.559 -7.162 -13.548 1.00 93.38 181 LYS A O 1
ATOM 1480 N N . GLN A 1 182 ? 23.822 -7.329 -12.144 1.00 93.06 182 GLN A N 1
ATOM 1481 C CA . GLN A 1 182 ? 23.979 -8.748 -11.820 1.00 93.06 182 GLN A CA 1
ATOM 1482 C C . GLN A 1 182 ? 23.099 -9.651 -12.697 1.00 93.06 182 GLN A C 1
ATOM 1484 O O . GLN A 1 182 ? 23.171 -10.867 -12.566 1.00 93.06 182 GLN A O 1
ATOM 1489 N N . CYS A 1 183 ? 22.253 -9.071 -13.556 1.00 85.44 183 CYS A N 1
ATOM 1490 C CA . CYS A 1 183 ? 21.333 -9.802 -14.433 1.00 85.44 183 CYS A CA 1
ATOM 1491 C C . CYS A 1 183 ? 21.933 -10.111 -15.822 1.00 85.44 183 CYS A C 1
ATOM 1493 O O . CYS A 1 183 ? 21.185 -10.484 -16.724 1.00 85.44 183 CYS A O 1
ATOM 1495 N N . GLN A 1 184 ? 23.242 -9.891 -16.005 1.00 64.81 184 GLN A N 1
ATOM 1496 C CA . GLN A 1 184 ? 23.984 -10.105 -17.256 1.00 64.81 184 GLN A CA 1
ATOM 1497 C C . GLN A 1 184 ? 24.554 -11.518 -17.358 1.00 64.81 184 GLN A C 1
ATOM 1499 O O . GLN A 1 184 ? 24.999 -12.048 -16.315 1.00 64.81 184 GLN A O 1
#

Foldseek 3Di:
DDPVVVVVCVVVVCPVVDDDDDDDQAWDDPDPPDTDSPPPPVCCCVVPVVDLVVLVRVLVNVLVVCLVQADAQEEAEDDDSQVVSVVSNVVCVVVPVRPCVRRVPHDHPHHYDYYYDCVVDPPVVVDQDFAPQSVCCVQFNQDSQKGAPVSPPPVPVPVPPDRMDHQDDPVSVVRRGPGNVVVD

Sequence (184 aa):
MNIVCKDYLEKEAVLGDLVITNFNFDLIPIANDLLYLEMNNCLRPLYIGQEMTILQTVAESIQKMELVHGKVQEYLCKGNYSKYVIDILKQKKQQGELIEDEVSFKVSKMHTLLVIDRKVDFITPMLTPFTYEALIDEVFSIKNNSINLEIIKNQQALKDRPKTIKLNDSYYNRIKIMNIKQCQ

InterPro domains:
  IPR001619 Sec1-like protein [PF00995] (7-182)
  IPR001619 Sec1-like protein [PTHR11679] (4-183)

Organism: Paramecium octaurelia (NCBI:txid43137)

Radius of gyration: 21.58 Å; chains: 1; bounding box: 60×38×59 Å

pLDDT: mean 87.52, std 10.57, range [52.59, 98.31]